Protein AF-A0A843GRC0-F1 (afdb_monomer)

Solvent-accessible surface area (backbone atoms only — not comparable to full-atom values): 11655 Å² total; per-residue (Å²): 135,87,81,85,80,83,83,79,76,63,62,68,63,55,51,53,54,52,50,53,50,52,53,51,50,51,53,51,52,51,52,51,51,52,51,53,51,52,52,50,55,50,49,56,52,48,52,53,53,49,52,55,49,52,52,53,53,54,51,53,56,50,52,55,52,57,52,47,59,56,46,56,65,45,48,75,68,58,75,62,75,67,43,68,49,88,77,54,73,68,56,52,52,52,50,20,18,48,44,38,71,78,39,57,89,52,54,64,69,41,38,30,44,55,52,18,24,54,51,27,38,35,76,64,43,84,46,36,85,38,70,65,39,46,56,69,32,87,91,73,40,73,48,60,83,69,56,42,49,84,72,46,78,54,52,68,71,42,47,54,28,46,51,49,35,25,55,71,35,61,80,53,63,66,53,34,57,44,74,39,73,81,51,76,82,85,58,93,66,58,42,84,71,52,71,45,92,63,35,22,35,17,26,54,129

Nearest PDB structures (foldseek):
  4fet-assembly2_A  TM=8.312E-01  e=3.834E-05  Bacillus anthracis
  4f55-assembly1_A  TM=8.708E-01  e=8.483E-05  Bacillus cereus ATCC 14579

Secondary structure (DSSP, 8-state):
-PPP------HHHHHHHHHHHHHHHHHHHHHHHHHHHHHHHHHHHHHHHHHHHHHHHHHHHHHHHHHHHHHHHHHHHHTT---SS---HHHHHHHHHHHHHHHTTS-HHHHHHHHHHHHHHHHH-BTBSSHHHHHTSTTT-HHHHTTGGGG----HHHHHHHHHHHHH--SS-TTEEEEEESS---STT-EEEEEETTEEEEE--

Foldseek 3Di:
DDDDDDDPDPVVVVVVVVVVVVVVVVVVVVVVVVVVVVVVVVVVVVVVVVVVVVVVVVVVVVVVVVVVVVVVVVCVVPVPLPFPDDDDPVLLLLQLLQLCVAAVPFDLVVSLQVLLLLVLCCVVCPQHNDSCSSQVPPPQGPCVVVVVSVVGDGDVSNSVSNVCCRSPNRPDPSQWNDKDFADADDDPQWDWDDDGDRMTITHHD

Mean predicted aligned error: 16.17 Å

pLDDT: mean 82.21, std 14.84, range [38.66, 98.06]

Structure (mmCIF, N/CA/C/O backbone):
data_AF-A0A843GRC0-F1
#
_entry.id   AF-A0A843GRC0-F1
#
loop_
_atom_site.group_PDB
_atom_site.id
_atom_site.type_symbol
_atom_site.label_atom_id
_atom_site.label_alt_id
_atom_site.label_comp_id
_atom_site.label_asym_id
_atom_site.label_entity_id
_atom_site.label_seq_id
_atom_site.pdbx_PDB_ins_code
_atom_site.Cartn_x
_atom_site.Cartn_y
_atom_site.Cartn_z
_atom_site.occupancy
_atom_site.B_iso_or_equiv
_atom_site.auth_seq_id
_atom_site.auth_comp_id
_atom_site.auth_asym_id
_atom_site.auth_atom_id
_atom_site.pdbx_PDB_model_num
ATOM 1 N N . MET A 1 1 ? 75.770 52.872 -101.150 1.00 38.66 1 MET A N 1
ATOM 2 C CA . MET A 1 1 ? 74.327 52.854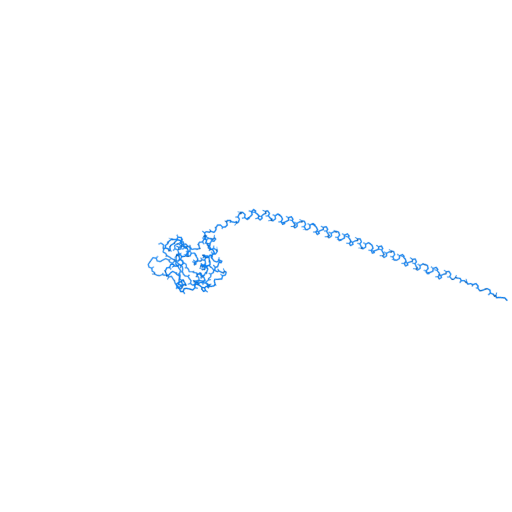 -100.814 1.00 38.66 1 MET A CA 1
ATOM 3 C C . MET A 1 1 ? 73.985 51.510 -100.188 1.00 38.66 1 MET A C 1
ATOM 5 O O . M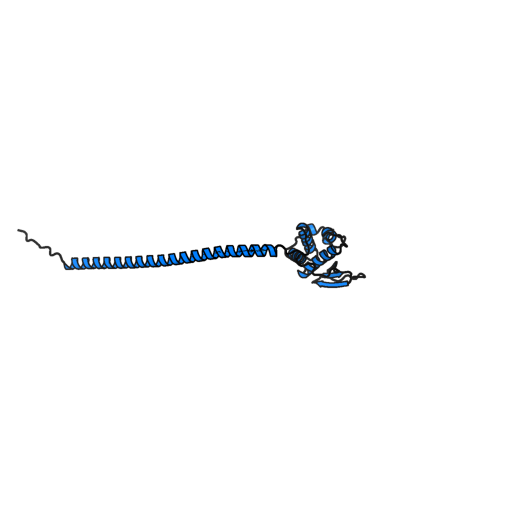ET A 1 1 ? 74.528 50.502 -100.620 1.00 38.66 1 MET A O 1
ATOM 9 N N . LYS A 1 2 ? 73.217 51.539 -99.092 1.00 44.25 2 LYS A N 1
ATOM 10 C CA . LYS A 1 2 ? 72.945 50.420 -98.172 1.00 44.25 2 LYS A CA 1
ATOM 11 C C . LYS A 1 2 ? 72.303 49.228 -98.901 1.00 44.25 2 LYS A C 1
ATOM 13 O O . LYS A 1 2 ? 71.406 49.431 -99.705 1.00 44.25 2 LYS A O 1
ATOM 18 N N . LYS A 1 3 ? 72.775 48.009 -98.611 1.00 44.34 3 LYS A N 1
ATOM 19 C CA . LYS A 1 3 ? 72.135 46.754 -99.032 1.00 44.34 3 LYS A CA 1
ATOM 20 C C . LYS A 1 3 ? 70.970 46.453 -98.088 1.00 44.34 3 LYS A C 1
ATOM 22 O O . LYS A 1 3 ? 71.185 46.358 -96.879 1.00 44.34 3 LYS A O 1
ATOM 27 N N . ASP A 1 4 ? 69.780 46.286 -98.649 1.00 52.75 4 ASP A N 1
ATOM 28 C CA . ASP A 1 4 ? 68.587 45.826 -97.946 1.00 52.75 4 ASP A CA 1
ATOM 29 C C . ASP A 1 4 ? 68.789 44.397 -97.432 1.00 52.75 4 ASP A C 1
ATOM 31 O O . ASP A 1 4 ? 69.097 43.477 -98.193 1.00 52.75 4 ASP A O 1
ATOM 35 N N . LYS A 1 5 ? 68.631 44.199 -96.120 1.00 51.88 5 LYS A N 1
ATOM 36 C CA . LYS A 1 5 ? 68.651 42.872 -95.497 1.00 51.88 5 LYS A CA 1
ATOM 37 C C . LYS A 1 5 ? 67.202 42.427 -95.308 1.00 51.88 5 LYS A C 1
ATOM 39 O O . LYS A 1 5 ? 66.521 42.884 -94.395 1.00 51.88 5 LYS A O 1
ATOM 44 N N . CYS A 1 6 ? 66.736 41.564 -96.210 1.00 53.78 6 CYS A N 1
ATOM 45 C CA . CYS A 1 6 ? 65.435 40.903 -96.131 1.00 53.78 6 CYS A CA 1
ATOM 46 C C . CYS A 1 6 ? 65.296 40.138 -94.804 1.00 53.78 6 CYS A C 1
ATOM 48 O O . CYS A 1 6 ? 66.101 39.256 -94.501 1.00 53.78 6 CYS A O 1
ATOM 50 N N . ILE A 1 7 ? 64.257 40.458 -94.032 1.00 54.66 7 ILE A N 1
ATOM 51 C CA . ILE A 1 7 ? 63.841 39.696 -92.853 1.00 54.66 7 ILE A CA 1
ATOM 52 C C . ILE A 1 7 ? 63.061 38.477 -93.359 1.00 54.66 7 ILE A C 1
ATOM 54 O O . ILE A 1 7 ? 61.891 38.585 -93.722 1.00 54.66 7 ILE A O 1
ATOM 58 N N . SER A 1 8 ? 63.699 37.307 -93.408 1.00 54.50 8 SER A N 1
ATOM 59 C CA . SER A 1 8 ? 62.990 36.047 -93.639 1.00 54.50 8 SER A CA 1
ATOM 60 C C . SER A 1 8 ? 62.256 35.654 -92.357 1.00 54.50 8 SER A C 1
ATOM 62 O O . SER A 1 8 ? 62.852 35.103 -91.430 1.00 54.50 8 SER A O 1
ATOM 64 N N . VAL A 1 9 ? 60.963 35.963 -92.276 1.00 57.22 9 VAL A N 1
ATOM 65 C CA . VAL A 1 9 ? 60.121 35.527 -91.156 1.00 57.22 9 VAL A CA 1
ATOM 66 C C . VAL A 1 9 ? 60.029 33.997 -91.184 1.00 57.22 9 VAL A C 1
ATOM 68 O O . VAL A 1 9 ? 59.564 33.409 -92.163 1.00 57.22 9 VAL A O 1
ATOM 71 N N . ASN A 1 10 ? 60.507 33.341 -90.122 1.00 57.25 10 ASN A N 1
ATOM 72 C CA . ASN A 1 10 ? 60.550 31.885 -90.014 1.00 57.25 10 ASN A CA 1
ATOM 73 C C . ASN A 1 10 ? 59.130 31.315 -89.821 1.00 57.25 10 ASN A C 1
ATOM 75 O O . ASN A 1 10 ? 58.647 31.162 -88.698 1.00 57.25 10 ASN A O 1
ATOM 79 N N . LYS A 1 11 ? 58.458 31.002 -90.937 1.00 56.59 11 LYS A N 1
ATOM 80 C CA . LYS A 1 11 ? 57.091 30.449 -90.979 1.00 56.59 11 LYS A CA 1
ATOM 81 C C . LYS A 1 11 ? 56.914 29.167 -90.149 1.00 56.59 11 LYS A C 1
ATOM 83 O O . LYS A 1 11 ? 55.812 28.932 -89.666 1.00 56.59 11 LYS A O 1
ATOM 88 N N . SER A 1 12 ? 57.969 28.371 -89.940 1.00 59.19 12 SER A N 1
ATOM 89 C CA . SER A 1 12 ? 57.889 27.122 -89.159 1.00 59.19 12 SER A CA 1
ATOM 90 C C . SER A 1 12 ? 57.671 27.366 -87.660 1.00 59.19 12 SER A C 1
ATOM 92 O O . SER A 1 12 ? 56.887 26.659 -87.030 1.00 59.19 12 SER A O 1
ATOM 94 N N . MET A 1 13 ? 58.283 28.420 -87.109 1.00 56.78 13 MET A N 1
ATOM 95 C CA . MET A 1 13 ? 58.142 28.802 -85.701 1.00 56.78 13 MET A CA 1
ATOM 96 C C . MET A 1 13 ? 56.763 29.417 -85.421 1.00 56.78 13 MET A C 1
ATOM 98 O O . MET A 1 13 ? 56.160 29.138 -84.388 1.00 56.78 13 MET A O 1
ATOM 102 N N . TYR A 1 14 ? 56.227 30.200 -86.367 1.00 57.34 14 TYR A N 1
ATOM 103 C CA . TYR A 1 14 ? 54.858 30.718 -86.284 1.00 57.34 14 TYR A CA 1
ATOM 104 C C . TYR A 1 14 ? 53.835 29.571 -86.324 1.00 57.34 14 TYR A C 1
ATOM 106 O O . TYR A 1 14 ? 52.979 29.490 -85.453 1.00 57.34 14 TYR A O 1
ATOM 114 N N . TYR A 1 15 ? 53.991 28.623 -87.257 1.00 58.06 15 TYR A N 1
ATOM 115 C CA . TYR A 1 15 ? 53.085 27.480 -87.421 1.00 58.06 15 TYR A CA 1
ATOM 116 C C . TYR A 1 15 ? 53.035 26.554 -86.190 1.00 58.06 15 TYR A C 1
ATOM 118 O O . TYR A 1 15 ? 51.953 26.157 -85.763 1.00 58.06 15 TYR A O 1
ATOM 126 N N . GLN A 1 16 ? 54.184 26.252 -85.573 1.00 57.16 16 GLN A N 1
ATOM 127 C CA . GLN A 1 16 ? 54.250 25.419 -84.362 1.00 57.16 16 GLN A CA 1
ATOM 128 C C . GLN A 1 16 ? 53.588 26.090 -83.147 1.00 57.16 16 GLN A C 1
ATOM 130 O O . GLN A 1 16 ? 52.841 25.436 -82.420 1.00 57.16 16 GLN A O 1
ATOM 135 N N . ASN A 1 17 ? 53.785 27.400 -82.965 1.00 61.03 17 ASN A N 1
ATOM 136 C CA . ASN A 1 17 ? 53.136 28.156 -81.890 1.00 61.03 17 ASN A CA 1
ATOM 137 C C . ASN A 1 17 ? 51.620 28.287 -82.106 1.00 61.03 17 ASN A C 1
ATOM 139 O O . ASN A 1 17 ? 50.853 28.203 -81.146 1.00 61.03 17 ASN A O 1
ATOM 143 N N . THR A 1 18 ? 51.171 28.441 -83.358 1.00 63.62 18 THR A N 1
ATOM 144 C CA . THR A 1 18 ? 49.742 28.439 -83.693 1.00 63.62 18 THR A CA 1
ATOM 145 C C . THR A 1 18 ? 49.109 27.081 -83.378 1.00 63.62 18 THR A C 1
ATOM 147 O O . THR A 1 18 ? 48.091 27.044 -82.694 1.00 63.62 18 THR A O 1
ATOM 150 N N . ILE A 1 19 ? 49.729 25.960 -83.769 1.00 70.12 19 ILE A N 1
ATOM 151 C CA . ILE A 1 19 ? 49.222 24.611 -83.446 1.00 70.12 19 ILE A CA 1
ATOM 152 C C . ILE A 1 19 ? 49.177 24.376 -81.933 1.00 70.12 19 ILE A C 1
ATOM 154 O O . ILE A 1 19 ? 48.160 23.905 -81.429 1.00 70.12 19 ILE A O 1
ATOM 158 N N . ALA A 1 20 ? 50.233 24.734 -81.196 1.00 66.25 20 ALA A N 1
ATOM 159 C CA . ALA A 1 20 ? 50.264 24.583 -79.741 1.00 66.25 20 ALA A CA 1
ATOM 160 C C . ALA A 1 20 ? 49.140 25.381 -79.051 1.00 66.25 20 ALA A C 1
ATOM 162 O O . ALA A 1 20 ? 48.509 24.883 -78.119 1.00 66.25 20 ALA A O 1
ATOM 163 N N . SER A 1 21 ? 48.834 26.584 -79.550 1.00 68.38 21 SER A N 1
ATOM 164 C CA . SER A 1 21 ? 47.713 27.396 -79.066 1.00 68.38 21 SER A CA 1
ATOM 165 C C . SER A 1 21 ? 46.354 26.749 -79.364 1.00 68.38 21 SER A C 1
ATOM 167 O O . SER A 1 21 ? 45.518 26.667 -78.465 1.00 68.38 21 SER A O 1
ATOM 169 N N . PHE A 1 22 ? 46.146 26.209 -80.570 1.00 74.56 22 PHE A N 1
ATOM 170 C CA . PHE A 1 22 ? 44.912 25.491 -80.915 1.00 74.56 22 PHE A CA 1
ATOM 171 C C . PHE A 1 22 ? 44.721 24.214 -80.086 1.00 74.56 22 PHE A C 1
ATOM 173 O O . PHE A 1 22 ? 43.619 23.963 -79.604 1.00 74.56 22 PHE A O 1
ATOM 180 N N . VAL A 1 23 ? 45.784 23.436 -79.858 1.00 76.12 23 VAL A N 1
ATOM 181 C CA . VAL A 1 23 ? 45.737 22.231 -79.011 1.00 76.12 23 VAL A CA 1
ATOM 182 C C . VAL A 1 23 ? 45.401 22.596 -77.562 1.00 76.12 23 VAL A C 1
AT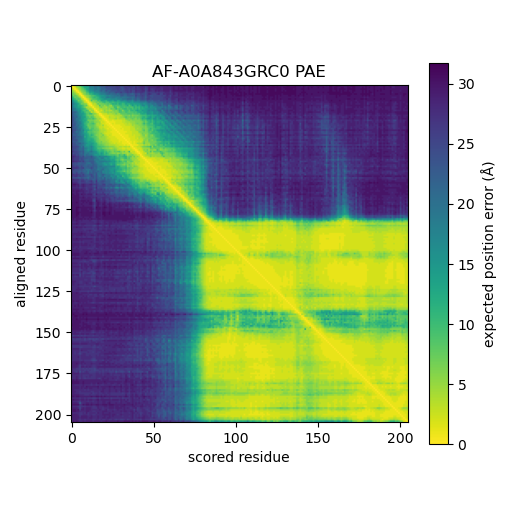OM 184 O O . VAL A 1 23 ? 44.550 21.949 -76.955 1.00 76.12 23 VAL A O 1
ATOM 187 N N . GLY A 1 24 ? 45.993 23.666 -77.024 1.00 72.31 24 GLY A N 1
ATOM 188 C CA . GLY A 1 24 ? 45.668 24.159 -75.682 1.00 72.31 24 GLY A CA 1
ATOM 189 C C . GLY A 1 24 ? 44.208 24.604 -75.542 1.00 72.31 24 GLY A C 1
ATOM 190 O O . GLY A 1 24 ? 43.555 24.278 -74.551 1.00 72.31 24 GLY A O 1
ATOM 191 N N . ILE A 1 25 ? 43.669 25.287 -76.556 1.00 75.75 25 ILE A N 1
ATOM 192 C CA . ILE A 1 25 ? 42.261 25.704 -76.595 1.00 75.75 25 ILE A CA 1
ATOM 193 C C . ILE A 1 25 ? 41.332 24.481 -76.636 1.00 75.75 25 ILE A C 1
ATOM 195 O O . ILE A 1 25 ? 40.372 24.422 -75.870 1.00 75.75 25 ILE A O 1
ATOM 199 N N . ILE A 1 26 ? 41.637 23.478 -77.466 1.00 80.81 26 ILE A N 1
ATOM 200 C CA . ILE A 1 26 ? 40.847 22.241 -77.572 1.00 80.81 26 ILE A CA 1
ATOM 201 C C . ILE A 1 26 ? 40.835 21.474 -76.244 1.00 80.81 26 ILE A C 1
ATOM 203 O O . ILE A 1 26 ? 39.768 21.062 -75.794 1.00 80.81 26 ILE A O 1
ATOM 207 N N . ILE A 1 27 ? 41.986 21.327 -75.579 1.00 77.19 27 ILE A N 1
ATOM 208 C CA . ILE A 1 27 ? 42.068 20.671 -74.263 1.00 77.19 27 ILE A CA 1
ATOM 209 C C . ILE A 1 27 ? 41.232 21.435 -73.228 1.00 77.19 27 ILE A C 1
ATOM 211 O O . ILE A 1 27 ? 40.494 20.817 -72.465 1.00 77.19 27 ILE A O 1
ATOM 215 N N . CYS A 1 28 ? 41.283 22.770 -73.232 1.00 72.44 28 CYS A N 1
ATOM 216 C CA . CYS A 1 28 ? 40.486 23.598 -72.327 1.00 72.44 28 CYS A CA 1
ATOM 217 C C . CYS A 1 28 ? 38.975 23.415 -72.555 1.00 72.44 28 CYS A C 1
ATOM 219 O O . CYS A 1 28 ? 38.231 23.205 -71.598 1.00 72.44 28 CYS A O 1
ATOM 221 N N . PHE A 1 29 ? 38.520 23.405 -73.812 1.00 79.75 29 PHE A N 1
ATOM 222 C CA . PHE A 1 29 ? 37.116 23.138 -74.138 1.00 79.75 29 PHE A CA 1
ATOM 223 C C . PHE A 1 29 ? 36.673 21.736 -73.713 1.00 79.75 29 PHE A C 1
ATOM 225 O O . PHE A 1 29 ? 35.590 21.591 -73.151 1.00 79.75 29 PHE A O 1
ATOM 232 N N . ILE A 1 30 ? 37.515 20.718 -73.911 1.00 80.69 30 ILE A N 1
ATOM 233 C CA . ILE A 1 30 ? 37.239 19.352 -73.449 1.00 80.69 30 ILE A CA 1
ATOM 234 C C . ILE A 1 30 ? 37.116 19.322 -71.917 1.00 80.69 30 ILE A C 1
ATOM 236 O O . ILE A 1 30 ? 36.136 18.787 -71.402 1.00 80.69 30 ILE A O 1
ATOM 240 N N . CYS A 1 31 ? 38.032 19.958 -71.180 1.00 72.81 31 CYS A N 1
ATOM 241 C CA . CYS A 1 31 ? 37.964 20.051 -69.717 1.00 72.81 31 CYS A CA 1
ATOM 242 C C . CYS A 1 31 ? 36.699 20.774 -69.224 1.00 72.81 31 CYS A C 1
ATOM 244 O O . CYS A 1 31 ? 36.089 20.331 -68.254 1.00 72.81 31 CYS A O 1
ATOM 246 N N . ILE A 1 32 ? 36.275 21.853 -69.893 1.00 76.06 32 ILE A N 1
ATOM 247 C CA . ILE A 1 32 ? 35.037 22.575 -69.557 1.00 76.06 32 ILE A CA 1
ATOM 248 C C . ILE A 1 32 ? 33.809 21.693 -69.807 1.00 76.06 32 ILE A C 1
ATOM 250 O O . ILE A 1 32 ? 32.897 21.686 -68.985 1.00 76.06 32 ILE A O 1
ATOM 254 N N . ILE A 1 33 ? 33.786 20.918 -70.895 1.00 78.00 33 ILE A N 1
ATOM 255 C CA . ILE A 1 33 ? 32.690 19.986 -71.194 1.00 78.00 33 ILE A CA 1
ATOM 256 C C . ILE A 1 33 ? 32.621 18.870 -70.144 1.00 78.00 33 ILE A C 1
ATOM 258 O O . ILE A 1 33 ? 31.535 18.597 -69.638 1.00 78.00 33 ILE A O 1
ATOM 262 N N . TYR A 1 34 ? 33.756 18.277 -69.756 1.00 75.75 34 TYR A N 1
ATOM 263 C CA . TYR A 1 34 ? 33.798 17.300 -68.660 1.00 75.75 34 TYR A CA 1
ATOM 264 C C . TYR A 1 34 ? 33.327 17.910 -67.337 1.00 75.75 34 TYR A C 1
ATOM 266 O O . TYR A 1 34 ? 32.532 17.298 -66.630 1.00 75.75 34 TYR A O 1
ATOM 274 N N . PHE A 1 35 ? 33.751 19.137 -67.021 1.00 72.81 35 PHE A N 1
ATOM 275 C CA . PHE A 1 35 ? 33.329 19.829 -65.803 1.00 72.81 35 PHE A CA 1
ATOM 276 C C . PHE A 1 35 ? 31.828 20.151 -65.803 1.00 72.81 35 PHE A C 1
ATOM 278 O O . PHE A 1 35 ? 31.152 19.961 -64.795 1.00 72.81 35 PHE A O 1
ATOM 285 N N . MET A 1 36 ? 31.278 20.584 -66.940 1.00 74.81 36 MET A N 1
ATOM 286 C CA . MET A 1 36 ? 29.839 20.808 -67.109 1.00 74.81 36 MET A CA 1
ATOM 287 C C . MET A 1 36 ? 29.038 19.501 -66.999 1.00 74.81 36 MET A C 1
ATOM 289 O O . MET A 1 36 ? 27.964 19.503 -66.399 1.00 74.81 36 MET A O 1
ATOM 293 N N . PHE A 1 37 ? 29.556 18.389 -67.535 1.00 71.69 37 PHE A N 1
ATOM 294 C CA . PHE A 1 37 ? 28.944 17.063 -67.405 1.00 71.69 37 PHE A CA 1
ATOM 295 C C . PHE A 1 37 ? 28.925 16.593 -65.944 1.00 71.69 37 PHE A C 1
ATOM 297 O O . PHE A 1 37 ? 27.889 16.152 -65.452 1.00 71.69 37 PHE A O 1
ATOM 304 N N . GLU A 1 38 ? 30.029 16.786 -65.221 1.00 70.44 38 GLU A N 1
ATOM 305 C CA . GLU A 1 38 ? 30.144 16.466 -63.795 1.00 70.44 38 GLU A CA 1
ATOM 306 C C . GLU A 1 38 ? 29.199 17.324 -62.932 1.00 70.44 38 GLU A C 1
ATOM 308 O O . GLU A 1 38 ? 28.565 16.815 -62.008 1.00 70.44 38 GLU A O 1
ATOM 313 N N . ILE A 1 39 ? 29.046 18.620 -63.250 1.00 69.56 39 ILE A N 1
ATOM 314 C CA . ILE A 1 39 ? 28.061 19.497 -62.590 1.00 69.56 39 ILE A CA 1
ATOM 315 C C . ILE A 1 39 ? 26.636 18.989 -62.834 1.00 69.56 39 ILE A C 1
ATOM 317 O O . ILE A 1 39 ? 25.837 18.951 -61.899 1.00 69.56 39 ILE A O 1
ATOM 321 N N . LYS A 1 40 ? 26.306 18.573 -64.063 1.00 76.12 40 LYS A N 1
ATOM 322 C CA . LYS A 1 40 ? 24.970 18.054 -64.374 1.00 76.12 40 LYS A CA 1
ATOM 323 C C . LYS A 1 40 ? 24.672 16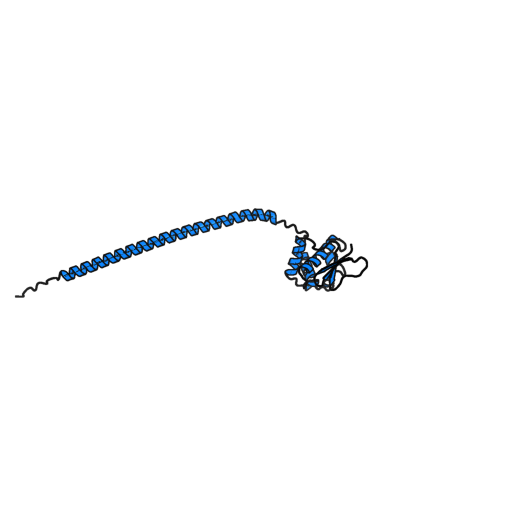.743 -63.640 1.00 76.12 40 LYS A C 1
ATOM 325 O O . LYS A 1 40 ? 23.608 16.635 -63.039 1.00 76.12 40 LYS A O 1
ATOM 330 N N . ALA A 1 41 ? 25.624 15.810 -63.604 1.00 68.06 41 ALA A N 1
ATOM 331 C CA . ALA A 1 41 ? 25.484 14.559 -62.857 1.00 68.06 41 ALA A CA 1
ATOM 332 C C . ALA A 1 41 ? 25.299 14.797 -61.343 1.00 68.06 41 ALA A C 1
ATOM 334 O O . ALA A 1 41 ? 24.486 14.132 -60.696 1.00 68.06 41 ALA A O 1
ATOM 335 N N . ARG A 1 42 ? 25.999 15.788 -60.767 1.00 70.44 42 ARG A N 1
ATOM 336 C CA . ARG A 1 42 ? 25.799 16.204 -59.366 1.00 70.44 42 ARG A CA 1
ATOM 337 C C . ARG A 1 42 ? 24.408 16.783 -59.123 1.00 70.44 42 ARG A C 1
ATOM 339 O O . ARG A 1 42 ? 23.804 16.437 -58.115 1.00 70.44 42 ARG A O 1
ATOM 346 N N . ASN A 1 43 ? 23.900 17.616 -60.030 1.00 73.12 43 ASN A N 1
ATOM 347 C CA . ASN A 1 43 ? 22.564 18.199 -59.900 1.00 73.12 43 ASN A CA 1
ATOM 348 C C . ASN A 1 43 ? 21.467 17.129 -59.965 1.00 73.12 43 ASN A C 1
ATOM 350 O O . ASN A 1 43 ? 20.621 17.102 -59.085 1.00 73.12 43 ASN A O 1
ATOM 354 N N . GLU A 1 44 ? 21.547 16.180 -60.903 1.00 75.94 44 GLU A N 1
ATOM 355 C CA . GLU A 1 44 ? 20.588 15.063 -60.984 1.00 75.94 44 GLU A CA 1
ATOM 356 C C . GLU A 1 44 ? 20.609 14.193 -59.713 1.00 75.94 44 GLU A C 1
ATOM 358 O O . GLU A 1 44 ? 19.569 13.754 -59.224 1.00 75.94 44 GLU A O 1
ATOM 363 N N . THR A 1 45 ? 21.793 13.990 -59.123 1.00 75.75 45 THR A N 1
ATOM 364 C CA . THR A 1 45 ? 21.927 13.264 -57.850 1.00 75.75 45 THR A CA 1
ATOM 365 C C . THR A 1 45 ? 21.307 14.043 -56.684 1.00 75.75 45 THR A C 1
ATOM 367 O O . THR A 1 45 ? 20.693 13.445 -55.803 1.00 75.75 45 THR A O 1
ATOM 370 N N . ILE A 1 46 ? 21.458 15.370 -56.663 1.00 78.62 46 ILE A N 1
ATOM 371 C CA . ILE A 1 46 ? 20.853 16.243 -55.649 1.00 78.62 46 ILE A CA 1
ATOM 372 C C . ILE A 1 46 ? 19.330 16.244 -55.788 1.00 78.62 46 ILE A C 1
ATOM 374 O O . ILE A 1 46 ? 18.654 16.088 -54.775 1.00 78.62 46 ILE A O 1
ATOM 378 N N . ASP A 1 47 ? 18.803 16.340 -57.009 1.00 80.94 47 ASP A N 1
ATOM 379 C CA . ASP A 1 47 ? 17.363 16.316 -57.278 1.00 80.94 47 ASP A CA 1
ATOM 380 C C . ASP A 1 47 ? 16.739 14.993 -56.805 1.00 80.94 47 ASP A C 1
ATOM 382 O O . ASP A 1 47 ? 15.740 15.000 -56.087 1.00 80.94 47 ASP A O 1
ATOM 386 N N . TYR A 1 48 ? 17.396 13.858 -57.079 1.00 80.56 48 TYR A N 1
ATOM 387 C CA . TYR A 1 48 ? 16.972 12.545 -56.579 1.00 80.56 48 TYR A CA 1
ATOM 388 C C . TYR A 1 48 ? 16.985 12.451 -55.044 1.00 80.56 48 TYR A C 1
ATOM 390 O O . TYR A 1 48 ? 16.061 11.913 -54.430 1.00 80.56 48 TYR A O 1
ATOM 398 N N . LEU A 1 49 ? 18.029 12.973 -54.392 1.00 81.25 49 LEU A N 1
ATOM 399 C CA . LEU A 1 49 ? 18.097 12.998 -52.928 1.00 81.25 49 LEU A CA 1
ATOM 400 C C . LEU A 1 49 ? 17.026 13.915 -52.324 1.00 81.25 49 LEU A C 1
ATOM 402 O O . LEU A 1 49 ? 16.500 13.608 -51.253 1.00 81.25 49 LEU A O 1
ATOM 406 N N . PHE A 1 50 ? 16.697 15.010 -53.006 1.00 85.00 50 PHE A N 1
ATOM 407 C CA . PHE A 1 50 ? 15.671 15.955 -52.588 1.00 85.00 50 PHE A CA 1
ATOM 408 C C . PHE A 1 50 ? 14.271 15.342 -52.703 1.00 85.00 50 PHE A C 1
ATOM 410 O O . PHE A 1 50 ? 13.513 15.396 -5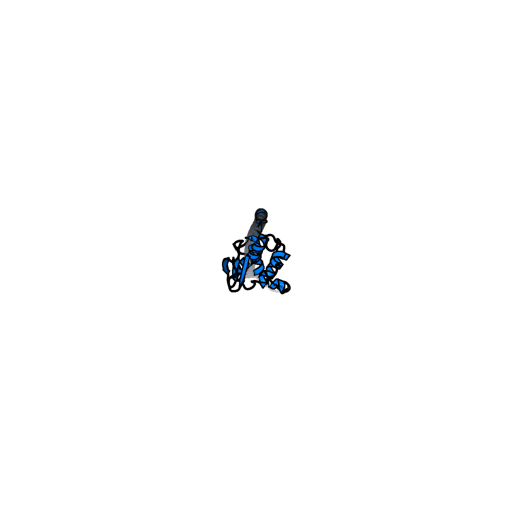1.736 1.00 85.00 50 PHE A O 1
ATOM 417 N N . GLU A 1 51 ? 13.954 14.669 -53.815 1.00 84.81 51 GLU A N 1
ATOM 418 C CA . GLU A 1 51 ? 12.694 13.926 -53.965 1.00 84.81 51 GLU A CA 1
ATOM 419 C C . GLU A 1 51 ? 12.545 12.843 -52.893 1.00 84.81 51 GLU A C 1
ATOM 421 O O . GLU A 1 51 ? 11.525 12.789 -52.204 1.00 84.81 51 GLU A O 1
ATOM 426 N N . LYS A 1 52 ? 13.593 12.043 -52.666 1.00 86.94 52 LYS A N 1
ATOM 427 C CA . LYS A 1 52 ? 13.574 10.987 -51.645 1.00 86.94 52 LYS A CA 1
ATOM 428 C C . LYS A 1 52 ? 13.391 11.540 -50.228 1.00 86.94 52 LYS A C 1
ATOM 430 O O . LYS A 1 52 ? 12.726 10.924 -49.398 1.00 86.94 52 LYS A O 1
ATOM 435 N N . TYR A 1 53 ? 13.978 12.699 -49.932 1.00 84.38 53 TYR A N 1
ATOM 436 C CA . TYR A 1 53 ? 13.778 13.382 -48.655 1.00 84.38 53 TYR A CA 1
ATOM 437 C C . TYR A 1 53 ? 12.323 13.838 -48.478 1.00 84.38 53 TYR A C 1
ATOM 439 O O . TYR A 1 53 ? 11.738 13.605 -47.418 1.00 84.38 53 TYR A O 1
ATOM 447 N N . TYR A 1 54 ? 11.728 14.439 -49.513 1.00 79.06 54 TYR A N 1
ATOM 448 C CA . TYR A 1 54 ? 10.334 14.889 -49.482 1.00 79.06 54 TYR A CA 1
ATOM 449 C C . TYR A 1 54 ? 9.343 13.728 -49.358 1.00 79.06 54 TYR A C 1
ATOM 451 O O . TYR A 1 54 ? 8.364 13.838 -48.621 1.00 79.06 54 TYR A O 1
ATOM 459 N N . GLU A 1 55 ? 9.615 12.596 -50.005 1.00 86.38 55 GLU A N 1
ATOM 460 C CA . GLU A 1 55 ? 8.803 11.384 -49.874 1.00 86.38 55 GLU A CA 1
ATOM 461 C C . GLU A 1 55 ? 8.817 10.848 -48.431 1.00 86.38 55 GLU A C 1
ATOM 463 O O . GLU A 1 55 ? 7.761 10.633 -47.833 1.00 86.38 55 GLU A O 1
ATOM 468 N N . CYS A 1 56 ? 10.002 10.734 -47.817 1.00 72.94 56 CYS A N 1
ATOM 469 C CA . CYS A 1 56 ? 10.142 10.337 -46.412 1.00 72.94 56 CYS A CA 1
ATOM 470 C C . CYS A 1 56 ? 9.467 11.322 -45.445 1.00 72.94 56 CYS A C 1
ATOM 472 O O . CYS A 1 56 ? 8.862 10.902 -44.458 1.00 72.94 56 CYS A O 1
ATOM 474 N N . TYR A 1 57 ? 9.566 12.628 -45.706 1.00 81.38 57 TYR A N 1
ATOM 475 C CA . TYR A 1 57 ? 8.928 13.657 -44.883 1.00 81.38 57 TYR A CA 1
ATOM 476 C C . TYR A 1 57 ? 7.399 13.514 -44.893 1.00 81.38 57 TYR A C 1
ATOM 478 O O . TYR A 1 57 ? 6.775 13.478 -43.831 1.00 81.38 57 TYR A O 1
ATOM 486 N N . ASN A 1 58 ? 6.808 13.344 -46.077 1.00 78.06 58 ASN A N 1
ATOM 487 C CA . ASN A 1 58 ? 5.361 13.189 -46.235 1.00 78.06 58 ASN A CA 1
ATOM 488 C C . ASN A 1 58 ? 4.845 11.869 -45.636 1.00 78.06 58 ASN A C 1
ATOM 490 O O . ASN A 1 58 ? 3.775 11.843 -45.020 1.00 78.06 58 ASN A O 1
ATOM 494 N N . LEU A 1 59 ? 5.614 10.780 -45.760 1.00 74.62 59 LEU A N 1
ATOM 495 C CA . LEU A 1 59 ? 5.276 9.494 -45.147 1.00 74.62 59 LEU A CA 1
ATOM 496 C C . LEU A 1 59 ? 5.266 9.594 -43.615 1.00 74.62 59 LEU A C 1
ATOM 498 O O . LEU A 1 59 ? 4.307 9.166 -42.976 1.00 74.62 59 LEU A O 1
ATOM 502 N N . ASN A 1 60 ? 6.286 10.229 -43.030 1.00 70.50 60 ASN A N 1
ATOM 503 C CA . ASN A 1 60 ? 6.351 10.470 -41.587 1.00 70.50 60 ASN A CA 1
ATOM 504 C C . ASN A 1 60 ? 5.193 11.347 -41.094 1.00 70.50 60 ASN A C 1
ATOM 506 O O . ASN A 1 60 ? 4.655 11.097 -40.019 1.00 70.50 60 ASN A O 1
ATOM 510 N N . GLN A 1 61 ? 4.776 12.345 -41.875 1.00 73.50 61 GLN A N 1
ATOM 511 C CA . GLN A 1 61 ? 3.648 13.199 -41.509 1.00 73.50 61 GLN A CA 1
ATOM 512 C C . GLN A 1 61 ? 2.308 12.446 -41.523 1.00 73.50 61 GLN A C 1
ATOM 514 O O . GLN A 1 61 ? 1.466 12.683 -40.661 1.00 73.50 61 GLN A O 1
ATOM 519 N N . THR A 1 62 ? 2.141 11.495 -42.444 1.00 70.19 62 THR A N 1
ATOM 520 C CA . THR A 1 62 ? 0.941 10.645 -42.531 1.00 70.19 62 THR A CA 1
ATOM 521 C C . THR A 1 62 ? 0.903 9.607 -41.403 1.00 70.19 62 THR A C 1
ATOM 523 O O . THR A 1 62 ? -0.138 9.413 -40.785 1.00 70.19 62 THR A O 1
ATOM 526 N N . LEU A 1 63 ? 2.051 9.007 -41.063 1.00 70.12 63 LEU A N 1
ATOM 527 C CA . LEU A 1 63 ? 2.198 8.086 -39.924 1.00 70.12 63 LEU A CA 1
ATOM 528 C C . LEU A 1 63 ? 1.842 8.745 -38.583 1.00 70.12 63 LEU A C 1
ATOM 530 O O . LEU A 1 63 ? 1.249 8.106 -37.720 1.00 70.12 63 LEU A O 1
ATOM 534 N N . MET A 1 64 ? 2.185 10.023 -38.403 1.00 70.19 64 MET A N 1
ATOM 535 C CA . MET A 1 64 ? 1.836 10.774 -37.190 1.00 70.19 64 MET A CA 1
ATOM 536 C C . MET A 1 64 ? 0.326 11.039 -37.079 1.00 70.19 64 MET A C 1
ATOM 538 O O . MET A 1 64 ? -0.188 11.100 -35.967 1.00 70.19 64 MET A O 1
ATOM 542 N N . ALA A 1 65 ? -0.374 11.189 -38.209 1.00 66.62 65 ALA A N 1
ATOM 543 C CA . ALA A 1 65 ? -1.826 11.372 -38.241 1.00 66.62 65 ALA A CA 1
ATOM 544 C C . ALA A 1 65 ? -2.574 10.055 -37.963 1.00 66.62 65 ALA A C 1
ATOM 546 O O . ALA A 1 65 ? -3.467 10.033 -37.125 1.00 66.62 65 ALA A O 1
ATOM 547 N N . ASP A 1 66 ? -2.144 8.951 -38.580 1.00 65.75 66 ASP A N 1
ATOM 548 C CA . ASP A 1 66 ? -2.721 7.609 -38.376 1.00 65.75 66 ASP A CA 1
ATOM 549 C C . ASP A 1 66 ? -2.519 7.100 -36.932 1.00 65.75 66 ASP A C 1
ATOM 551 O O . ASP A 1 66 ? -3.413 6.504 -36.331 1.00 65.75 66 ASP A O 1
ATOM 555 N N . MET A 1 67 ? -1.369 7.425 -36.322 1.00 65.00 67 MET A N 1
ATOM 556 C CA . MET A 1 67 ? -1.108 7.176 -34.899 1.00 65.00 67 MET A CA 1
ATOM 557 C C . MET A 1 67 ? -2.000 8.027 -33.980 1.00 65.00 67 MET A C 1
ATOM 559 O O . MET A 1 67 ? -2.298 7.604 -32.868 1.00 65.00 67 MET A O 1
ATOM 563 N N . GLY A 1 68 ? -2.436 9.210 -34.424 1.00 59.59 68 GLY A N 1
ATOM 564 C CA . GLY A 1 68 ? -3.360 10.067 -33.676 1.00 59.59 68 GLY A CA 1
ATOM 565 C C . GLY A 1 68 ? -4.746 9.439 -33.537 1.00 59.59 68 GLY A C 1
ATOM 566 O O . GLY A 1 68 ? -5.246 9.317 -32.421 1.00 59.59 68 GLY A O 1
ATOM 567 N N . ASP A 1 69 ? -5.304 8.939 -34.640 1.00 61.38 69 ASP A N 1
ATOM 568 C CA . ASP A 1 69 ? -6.640 8.329 -34.659 1.00 61.38 69 ASP A CA 1
ATOM 569 C C . ASP A 1 69 ? -6.678 6.995 -33.884 1.00 61.38 69 ASP A C 1
ATOM 571 O O . ASP A 1 69 ? -7.630 6.717 -33.153 1.00 61.38 69 ASP A O 1
ATOM 575 N N . THR A 1 70 ? -5.604 6.192 -33.943 1.00 59.91 70 THR A N 1
ATOM 576 C CA . THR A 1 70 ? -5.487 4.971 -33.118 1.00 59.91 70 THR A CA 1
ATOM 577 C C . THR A 1 70 ? -5.254 5.261 -31.635 1.00 59.91 70 THR A C 1
ATOM 579 O O . THR A 1 70 ? -5.626 4.447 -30.790 1.00 59.91 70 THR A O 1
ATOM 582 N N . ILE A 1 71 ? -4.635 6.389 -31.276 1.00 62.34 71 ILE A N 1
ATOM 583 C CA . ILE A 1 71 ? -4.479 6.796 -29.873 1.00 62.34 71 ILE A CA 1
ATOM 584 C C . ILE A 1 71 ? -5.823 7.263 -29.299 1.00 62.34 71 ILE A C 1
ATOM 586 O O . ILE A 1 71 ? -6.142 6.906 -28.167 1.00 62.34 71 ILE A O 1
ATOM 590 N N . GLU A 1 72 ? -6.641 7.993 -30.060 1.00 61.59 72 GLU A N 1
ATOM 591 C CA . GLU A 1 72 ? -7.951 8.468 -29.590 1.00 61.59 72 GLU A CA 1
ATOM 592 C C . GLU A 1 72 ? -8.935 7.314 -29.315 1.00 61.59 72 GLU A C 1
ATOM 594 O O . GLU A 1 72 ? -9.569 7.297 -28.258 1.00 61.59 72 GLU A O 1
ATOM 599 N N . GLU A 1 73 ? -8.979 6.288 -30.174 1.00 61.00 73 GLU A N 1
ATOM 600 C CA . GLU A 1 73 ? -9.822 5.096 -29.963 1.00 61.00 73 GLU A CA 1
ATOM 601 C C . GLU A 1 73 ? -9.334 4.213 -28.788 1.00 61.00 73 GLU A C 1
ATOM 603 O O . GLU A 1 73 ? -10.131 3.565 -28.102 1.00 61.00 73 GLU A O 1
ATOM 608 N N . ASN A 1 74 ? -8.028 4.216 -28.489 1.00 59.19 74 ASN A N 1
ATOM 609 C CA . ASN A 1 74 ? -7.463 3.476 -27.353 1.00 59.19 74 ASN A CA 1
ATOM 610 C C . ASN A 1 74 ? -7.579 4.232 -26.016 1.00 59.19 74 ASN A C 1
ATOM 612 O O . ASN A 1 74 ? -7.772 3.595 -24.982 1.00 59.19 74 ASN A O 1
ATOM 616 N N . ILE A 1 75 ? -7.540 5.570 -26.006 1.00 61.00 75 ILE A N 1
ATOM 617 C CA . ILE A 1 75 ? -7.703 6.380 -24.784 1.00 61.00 75 ILE A CA 1
ATOM 618 C C . ILE A 1 75 ? -9.125 6.263 -24.215 1.00 61.00 75 ILE A C 1
ATOM 620 O O . ILE A 1 75 ? -9.290 6.224 -22.992 1.00 61.00 75 ILE A O 1
ATOM 624 N N . GLU A 1 76 ? -10.153 6.150 -25.060 1.00 54.25 76 GLU A N 1
ATOM 625 C CA . GLU A 1 76 ? -11.540 5.972 -24.599 1.00 54.25 76 GLU A CA 1
ATOM 626 C C . GLU A 1 76 ? -11.774 4.580 -23.972 1.00 54.25 76 GLU A C 1
ATOM 628 O O . GLU A 1 76 ? -12.617 4.424 -23.089 1.00 54.25 76 GLU A O 1
ATOM 633 N N . ASN A 1 77 ? -10.952 3.588 -24.338 1.00 54.22 77 ASN A N 1
ATOM 634 C CA . ASN A 1 77 ? -10.993 2.232 -23.785 1.00 54.22 77 ASN A CA 1
ATOM 635 C C . ASN A 1 77 ? -10.010 2.002 -22.607 1.00 54.22 77 ASN A C 1
ATOM 637 O O . ASN A 1 77 ? -10.269 1.144 -21.762 1.00 54.22 77 ASN A O 1
ATOM 641 N N . GLU A 1 78 ? -8.920 2.775 -22.489 1.00 57.66 78 GLU A N 1
ATOM 642 C CA . GLU A 1 78 ? -7.948 2.691 -21.377 1.00 57.66 78 GLU A CA 1
ATOM 643 C C . GLU A 1 78 ? -8.241 3.632 -20.192 1.00 57.66 78 GLU A C 1
ATOM 645 O O . GLU A 1 78 ? -7.763 3.388 -19.081 1.00 57.66 78 GLU A O 1
ATOM 650 N N . THR A 1 79 ? -9.061 4.678 -20.347 1.00 51.53 79 THR A N 1
ATOM 651 C CA . THR A 1 79 ? -9.346 5.625 -19.242 1.00 51.53 79 THR A CA 1
ATOM 652 C C . THR A 1 79 ? -10.311 5.106 -18.174 1.00 51.53 79 THR A C 1
ATOM 654 O O . THR A 1 79 ? -10.573 5.793 -17.185 1.00 51.53 79 THR A O 1
ATOM 657 N N . THR A 1 80 ? -10.759 3.854 -18.274 1.00 52.97 80 THR A N 1
ATOM 658 C CA . THR A 1 80 ? -11.411 3.161 -17.160 1.00 52.97 80 THR A CA 1
ATOM 659 C C . THR A 1 80 ? -10.657 1.904 -16.744 1.00 52.97 80 THR A C 1
ATOM 661 O O . THR A 1 80 ? -11.259 0.836 -16.617 1.00 52.97 80 THR A O 1
ATOM 664 N N . ILE A 1 81 ? -9.363 2.007 -16.413 1.00 59.56 81 ILE A N 1
ATOM 665 C CA . ILE A 1 81 ? -8.840 1.128 -15.353 1.00 59.56 81 ILE A CA 1
ATOM 666 C C . ILE A 1 81 ? -9.569 1.540 -14.075 1.00 59.56 81 ILE A C 1
ATOM 668 O O . ILE A 1 81 ? -9.147 2.419 -13.323 1.00 59.56 81 ILE A O 1
ATOM 672 N N . LYS A 1 82 ? -10.756 0.964 -13.876 1.00 70.06 82 LYS A N 1
ATOM 673 C CA . LYS A 1 82 ? -11.536 1.168 -12.668 1.00 70.06 82 LYS A CA 1
ATOM 674 C C . LYS A 1 82 ? -10.752 0.523 -11.537 1.00 70.06 82 LYS A C 1
ATOM 676 O O . LYS A 1 82 ? -10.817 -0.691 -11.360 1.00 70.06 82 LYS A O 1
ATOM 681 N N . ASN A 1 83 ? -10.021 1.340 -10.784 1.00 83.19 83 ASN A N 1
ATOM 682 C CA . ASN A 1 83 ? -9.399 0.896 -9.548 1.00 83.19 83 ASN A CA 1
ATOM 683 C C . ASN A 1 83 ? -10.462 0.199 -8.686 1.00 83.19 83 ASN A C 1
ATOM 685 O O . ASN A 1 83 ? -11.562 0.729 -8.491 1.00 83.19 83 ASN A O 1
ATOM 689 N N . VAL A 1 84 ? -10.131 -0.986 -8.172 1.00 92.06 84 VAL A N 1
ATOM 690 C CA . VAL A 1 84 ? -10.956 -1.712 -7.197 1.00 92.06 84 VAL A CA 1
ATOM 691 C C . VAL A 1 84 ? -11.200 -0.829 -5.973 1.00 92.06 84 VAL A C 1
ATOM 693 O O . VAL A 1 84 ? -12.315 -0.783 -5.454 1.00 92.06 84 VAL A O 1
ATOM 696 N N . TYR A 1 85 ? -10.181 -0.061 -5.575 1.00 91.81 85 TYR A N 1
ATOM 697 C CA . TYR A 1 85 ? -10.265 0.924 -4.504 1.00 91.81 85 TYR A CA 1
ATOM 698 C C . TYR A 1 85 ? -9.966 2.333 -5.013 1.00 91.81 85 TYR A C 1
ATOM 700 O O . TYR A 1 85 ? -8.937 2.580 -5.636 1.00 91.81 85 TYR A O 1
ATOM 708 N N . SER A 1 86 ? -10.838 3.283 -4.681 1.00 91.94 86 SER A N 1
ATOM 709 C CA . SER A 1 86 ? -10.613 4.703 -4.951 1.00 91.94 86 SER A CA 1
ATOM 710 C C . SER A 1 86 ? -10.199 5.408 -3.666 1.00 91.94 86 SER A C 1
ATOM 712 O O . SER A 1 86 ? -10.954 5.408 -2.696 1.00 91.94 86 SER A O 1
ATOM 714 N N . ILE A 1 87 ? -9.021 6.028 -3.675 1.00 93.19 87 ILE A N 1
ATOM 715 C CA . ILE A 1 87 ? -8.488 6.831 -2.569 1.00 93.19 87 ILE A CA 1
ATOM 716 C C . ILE A 1 87 ? -7.956 8.149 -3.128 1.00 93.19 87 ILE A C 1
ATOM 718 O O . ILE A 1 87 ? -7.572 8.210 -4.296 1.00 93.19 87 ILE A O 1
ATOM 722 N N . ASN A 1 88 ? -7.926 9.202 -2.316 1.00 94.62 88 ASN A N 1
ATOM 723 C CA . ASN A 1 88 ? -7.311 10.466 -2.731 1.00 94.62 88 ASN A CA 1
ATOM 724 C C . ASN A 1 88 ? -5.793 10.489 -2.466 1.00 94.62 88 ASN A C 1
ATOM 726 O O . ASN A 1 88 ? -5.259 9.654 -1.733 1.00 94.62 88 ASN A O 1
ATOM 730 N N . ASP A 1 89 ? -5.096 11.486 -3.014 1.00 94.44 89 ASP A N 1
ATOM 731 C CA . ASP A 1 89 ? -3.636 11.611 -2.892 1.00 94.44 89 ASP A CA 1
ATOM 732 C C . ASP A 1 89 ? -3.148 11.697 -1.438 1.00 94.44 89 ASP A C 1
ATOM 734 O O . ASP A 1 89 ? -2.104 11.138 -1.099 1.00 94.44 89 ASP A O 1
ATOM 738 N N . ASN A 1 90 ? -3.915 12.337 -0.548 1.00 93.50 90 ASN A N 1
ATOM 739 C CA . ASN A 1 90 ? -3.553 12.435 0.868 1.00 93.50 90 ASN A CA 1
ATOM 740 C C . ASN A 1 90 ? -3.669 11.078 1.574 1.00 93.50 90 ASN A C 1
ATOM 742 O O . ASN A 1 90 ? -2.837 10.744 2.417 1.00 93.50 90 ASN A O 1
ATOM 746 N N . GLU A 1 91 ? -4.683 10.282 1.235 1.00 94.94 91 GLU A N 1
ATOM 747 C CA . GLU A 1 91 ? -4.845 8.917 1.745 1.00 94.94 91 GLU A CA 1
ATOM 748 C C . GLU A 1 91 ? -3.756 7.990 1.210 1.00 94.94 91 GLU A C 1
ATOM 750 O O . GLU A 1 91 ? -3.212 7.180 1.962 1.00 94.94 91 GLU A O 1
ATOM 755 N N . ARG A 1 92 ? -3.391 8.149 -0.065 1.00 96.38 92 ARG A N 1
ATOM 756 C CA . ARG A 1 92 ? -2.297 7.406 -0.694 1.00 96.38 92 ARG A CA 1
ATOM 757 C C . ARG A 1 92 ? -0.962 7.707 -0.020 1.00 96.38 92 ARG A C 1
ATOM 759 O O . ARG A 1 92 ? -0.216 6.789 0.315 1.00 96.38 92 ARG A O 1
ATOM 766 N N . GLU A 1 93 ? -0.692 8.979 0.252 1.00 95.44 93 GLU A N 1
ATOM 767 C CA . GLU A 1 93 ? 0.486 9.428 0.995 1.00 95.44 93 GLU A CA 1
ATOM 768 C C . GLU A 1 93 ? 0.502 8.899 2.438 1.00 95.44 93 GLU A C 1
ATOM 770 O O . GLU A 1 93 ? 1.533 8.435 2.933 1.00 95.44 93 GLU A O 1
ATOM 775 N N . LEU A 1 94 ? -0.645 8.935 3.121 1.00 94.25 94 LEU A N 1
ATOM 776 C CA . LEU A 1 94 ? -0.796 8.400 4.474 1.00 94.25 94 LEU A CA 1
ATOM 777 C C . LEU A 1 94 ? -0.509 6.892 4.516 1.00 94.25 94 LEU A C 1
ATOM 779 O O . LEU A 1 94 ? 0.246 6.433 5.377 1.00 94.25 94 LEU A O 1
ATOM 783 N N . LEU A 1 95 ? 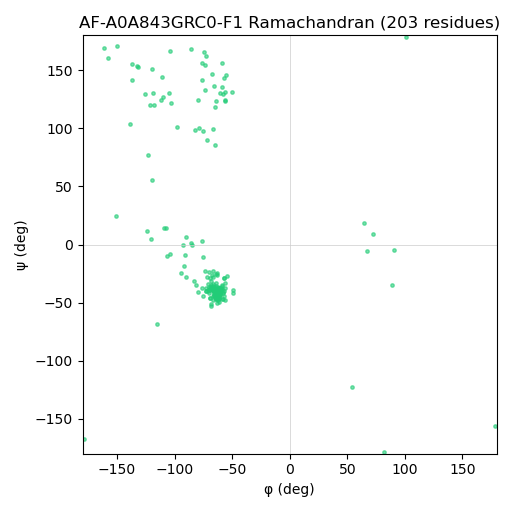-1.068 6.135 3.569 1.00 95.25 95 LEU A N 1
ATOM 784 C CA . LEU A 1 95 ? -0.822 4.702 3.414 1.00 95.25 95 LEU A CA 1
ATOM 785 C C . LEU A 1 95 ? 0.650 4.407 3.131 1.00 95.25 95 LEU A C 1
ATOM 787 O O . LEU A 1 95 ? 1.214 3.506 3.747 1.00 95.25 95 LEU A O 1
ATOM 791 N N . ALA A 1 96 ? 1.296 5.183 2.259 1.00 96.56 96 ALA A N 1
ATOM 792 C CA . ALA A 1 96 ? 2.708 4.998 1.935 1.00 96.56 96 ALA A CA 1
ATOM 793 C C . ALA A 1 96 ? 3.601 5.222 3.162 1.00 96.56 96 ALA A C 1
ATOM 795 O O . ALA A 1 96 ? 4.499 4.422 3.435 1.00 96.56 96 ALA A O 1
ATOM 796 N N . LYS A 1 97 ? 3.323 6.266 3.951 1.00 94.81 97 LYS A N 1
ATOM 797 C CA . LYS A 1 97 ? 4.019 6.537 5.219 1.00 94.81 97 LYS A CA 1
ATOM 798 C C . LYS A 1 97 ? 3.831 5.414 6.230 1.00 94.81 97 LYS A C 1
ATOM 800 O O . LYS A 1 97 ? 4.797 5.014 6.878 1.00 94.81 97 LYS A O 1
ATOM 805 N N . LEU A 1 98 ? 2.611 4.899 6.352 1.00 93.94 98 LEU A N 1
ATOM 806 C CA . LEU A 1 98 ? 2.317 3.780 7.237 1.00 93.94 98 LEU A CA 1
ATOM 807 C C . LEU A 1 98 ? 3.070 2.520 6.806 1.00 93.94 98 LEU A C 1
ATOM 809 O O . LEU A 1 98 ? 3.782 1.925 7.611 1.00 93.94 98 LEU A O 1
ATOM 813 N N . LEU A 1 99 ? 2.971 2.158 5.528 1.00 95.12 99 LEU A N 1
ATOM 814 C CA . LEU A 1 99 ? 3.629 0.989 4.955 1.00 95.12 99 LEU A CA 1
ATOM 815 C C . LEU A 1 99 ? 5.153 1.068 5.084 1.00 95.12 99 LEU A C 1
ATOM 817 O O . LEU A 1 99 ? 5.803 0.073 5.398 1.00 95.12 99 LEU A O 1
ATOM 821 N N . TYR A 1 100 ? 5.724 2.261 4.903 1.00 94.62 100 TYR A N 1
ATOM 822 C CA . TYR A 1 100 ? 7.144 2.508 5.132 1.00 94.62 100 TYR A CA 1
ATOM 823 C C . TYR A 1 100 ? 7.559 2.172 6.571 1.00 94.62 100 TYR A C 1
ATOM 825 O O . TYR A 1 100 ? 8.611 1.566 6.780 1.00 94.62 100 TYR A O 1
ATOM 833 N N . CYS A 1 101 ? 6.742 2.537 7.560 1.00 91.19 101 CYS A N 1
ATOM 834 C CA . CYS A 1 101 ? 7.034 2.254 8.961 1.00 91.19 101 CYS A CA 1
ATOM 835 C C . CYS A 1 101 ? 6.777 0.793 9.363 1.00 91.19 101 CYS A C 1
ATOM 837 O O . CYS A 1 101 ? 7.545 0.263 10.159 1.00 91.19 101 CYS A O 1
ATOM 839 N N . GLU A 1 102 ? 5.729 0.156 8.836 1.00 90.31 102 GLU A N 1
ATOM 840 C CA . GLU A 1 102 ? 5.336 -1.217 9.199 1.00 90.31 102 GLU A CA 1
ATOM 841 C C . GLU A 1 102 ? 6.157 -2.291 8.472 1.00 90.31 102 GLU A C 1
ATOM 843 O O . GLU A 1 102 ? 6.461 -3.338 9.036 1.00 90.31 102 GLU A O 1
ATOM 848 N N . GLY A 1 103 ? 6.535 -2.039 7.216 1.00 86.25 103 GLY A N 1
ATOM 849 C CA . GLY A 1 103 ? 7.141 -3.047 6.345 1.00 86.25 103 GLY A CA 1
ATOM 850 C C . GLY A 1 103 ? 8.095 -2.477 5.300 1.00 86.25 103 GLY A C 1
ATOM 851 O O . GLY A 1 103 ? 8.311 -3.102 4.265 1.00 86.25 103 GLY A O 1
ATOM 852 N N . GLY A 1 104 ? 8.687 -1.299 5.525 1.00 86.88 104 GLY A N 1
ATOM 853 C CA . GLY A 1 104 ? 9.494 -0.611 4.507 1.00 86.88 104 GLY A CA 1
ATOM 854 C C . GLY A 1 104 ? 10.680 -1.422 3.961 1.00 86.88 104 GLY A C 1
ATOM 855 O O . GLY A 1 104 ? 11.057 -1.247 2.799 1.00 86.88 104 GLY A O 1
ATOM 856 N N . ILE A 1 105 ? 11.243 -2.330 4.769 1.00 89.06 105 ILE A N 1
ATOM 857 C CA . ILE A 1 105 ? 12.347 -3.228 4.382 1.00 89.06 105 ILE A CA 1
ATOM 858 C C . ILE A 1 105 ? 11.880 -4.571 3.805 1.00 89.06 105 ILE A C 1
ATOM 860 O O . ILE A 1 105 ? 12.700 -5.322 3.283 1.00 89.06 105 ILE A O 1
ATOM 864 N N . GLU A 1 106 ? 10.585 -4.875 3.884 1.00 93.38 106 GLU A N 1
ATOM 865 C CA . GLU A 1 106 ? 10.037 -6.167 3.476 1.00 93.38 106 GLU A CA 1
ATOM 866 C C . GLU A 1 106 ? 9.973 -6.316 1.952 1.00 93.38 106 GLU A C 1
ATOM 868 O O . GLU A 1 106 ? 10.112 -5.337 1.206 1.00 93.38 106 GLU A O 1
ATOM 873 N N . SER A 1 107 ? 9.770 -7.548 1.471 1.00 95.12 107 SER A N 1
ATOM 874 C CA . SER A 1 107 ? 9.554 -7.829 0.045 1.00 95.12 107 SER A CA 1
ATOM 875 C C . SER A 1 107 ? 8.332 -7.077 -0.492 1.00 95.12 107 SER A C 1
ATOM 877 O O . SER A 1 107 ? 7.437 -6.691 0.257 1.00 95.12 107 SER A O 1
ATOM 879 N N . GLU A 1 108 ? 8.290 -6.844 -1.802 1.00 95.50 108 GLU A N 1
ATOM 880 C CA . GLU A 1 108 ? 7.148 -6.162 -2.422 1.00 95.50 108 GLU A CA 1
ATOM 881 C C . GLU A 1 108 ? 5.838 -6.940 -2.223 1.00 95.50 108 GLU A C 1
ATOM 883 O O . GLU A 1 108 ? 4.818 -6.355 -1.877 1.00 95.50 108 GLU A O 1
ATOM 888 N N . GLU A 1 109 ? 5.889 -8.269 -2.332 1.00 96.69 109 GLU A N 1
ATOM 889 C CA . GLU A 1 109 ? 4.763 -9.159 -2.034 1.00 96.69 109 GLU A CA 1
ATOM 890 C C . GLU A 1 109 ? 4.251 -8.984 -0.595 1.00 96.69 109 GLU A C 1
ATOM 892 O O . GLU A 1 109 ? 3.049 -8.849 -0.368 1.00 96.69 109 GLU A O 1
ATOM 897 N 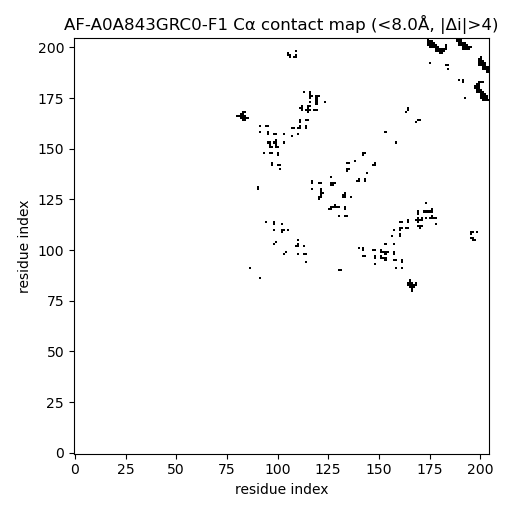N . CYS A 1 110 ? 5.162 -8.909 0.380 1.00 96.81 110 CYS A N 1
ATOM 898 C CA . CYS A 1 110 ? 4.815 -8.679 1.779 1.00 96.81 110 CYS A CA 1
ATOM 899 C C . CYS A 1 110 ? 4.201 -7.285 1.988 1.00 96.81 110 CYS A C 1
ATOM 901 O O . CYS A 1 110 ? 3.213 -7.140 2.707 1.00 96.81 110 CYS A O 1
ATOM 903 N N . GLN A 1 111 ? 4.715 -6.262 1.300 1.00 97.56 111 GLN A N 1
ATOM 904 C CA . GLN A 1 111 ? 4.143 -4.916 1.345 1.00 97.56 111 GLN A CA 1
ATOM 905 C C . GLN A 1 111 ? 2.720 -4.875 0.763 1.00 97.56 111 GLN A C 1
ATOM 907 O O . GLN A 1 111 ? 1.825 -4.318 1.399 1.00 97.56 111 GLN A O 1
ATOM 912 N N . ARG A 1 112 ? 2.470 -5.540 -0.373 1.00 98.06 112 ARG A N 1
ATOM 913 C CA . ARG A 1 112 ? 1.116 -5.700 -0.941 1.00 98.06 112 ARG A CA 1
ATOM 914 C C . ARG A 1 112 ? 0.178 -6.438 0.023 1.00 98.06 112 ARG A C 1
ATOM 916 O O . ARG A 1 112 ? -0.982 -6.053 0.165 1.00 98.06 112 ARG A O 1
ATOM 923 N N . ALA A 1 113 ? 0.674 -7.451 0.734 1.00 97.81 113 ALA A N 1
ATOM 924 C CA . ALA A 1 113 ? -0.094 -8.176 1.747 1.00 97.81 113 ALA A CA 1
ATOM 925 C C . ALA A 1 113 ? -0.447 -7.296 2.966 1.00 97.81 113 ALA A C 1
ATOM 927 O O . ALA A 1 113 ? -1.574 -7.345 3.456 1.00 97.81 113 ALA A O 1
ATOM 928 N N . ILE A 1 114 ? 0.464 -6.432 3.431 1.00 96.44 114 ILE A N 1
ATOM 929 C CA . ILE A 1 114 ? 0.169 -5.454 4.497 1.00 96.44 114 ILE A CA 1
ATOM 930 C C . ILE A 1 114 ? -0.922 -4.471 4.046 1.00 96.44 114 ILE A C 1
ATOM 932 O O . ILE A 1 114 ? -1.877 -4.233 4.787 1.00 96.44 114 ILE A O 1
ATOM 936 N N . VAL A 1 115 ? -0.826 -3.942 2.821 1.00 97.50 115 VAL A N 1
ATOM 937 C CA . VAL A 1 115 ? -1.856 -3.057 2.244 1.00 97.50 115 VAL A CA 1
ATOM 938 C C . VAL A 1 115 ? -3.200 -3.783 2.124 1.00 97.50 115 VAL A C 1
ATOM 940 O O . VAL A 1 115 ? -4.236 -3.236 2.493 1.00 97.50 115 VAL A O 1
ATOM 943 N N . SER A 1 116 ? -3.182 -5.049 1.711 1.00 97.94 116 SER A N 1
ATOM 944 C CA . SER A 1 116 ? -4.369 -5.909 1.633 1.00 97.94 116 SER A CA 1
ATOM 945 C C . SER A 1 116 ? -5.054 -6.084 2.991 1.00 97.94 116 SER A C 1
ATOM 947 O O . SER A 1 116 ? -6.273 -5.988 3.076 1.00 97.94 116 SER A O 1
ATOM 949 N N . VAL A 1 117 ? -4.295 -6.236 4.086 1.00 96.50 117 VAL A N 1
ATOM 950 C CA . VAL A 1 117 ? -4.872 -6.243 5.444 1.00 96.50 117 VAL A CA 1
ATOM 951 C C . VAL A 1 117 ? -5.600 -4.931 5.751 1.00 96.50 117 VAL A C 1
ATOM 953 O O . VAL A 1 117 ? -6.669 -4.963 6.360 1.00 96.50 117 VAL A O 1
ATOM 956 N N . ILE A 1 118 ? -5.059 -3.780 5.343 1.00 96.25 118 ILE A N 1
ATOM 957 C CA . ILE A 1 118 ? -5.700 -2.476 5.575 1.00 96.25 118 ILE A CA 1
ATOM 958 C C . ILE A 1 118 ? -7.037 -2.388 4.830 1.00 96.25 118 ILE A C 1
ATOM 960 O O . ILE A 1 118 ? -8.037 -1.994 5.432 1.00 96.25 118 ILE A O 1
ATOM 964 N N . PHE A 1 119 ? -7.086 -2.808 3.564 1.00 97.00 119 PHE A N 1
ATOM 965 C CA . PHE A 1 119 ? -8.334 -2.821 2.795 1.00 97.00 119 PHE A CA 1
ATOM 966 C C . PHE A 1 119 ? -9.333 -3.865 3.302 1.00 97.00 119 PHE A C 1
ATOM 968 O O . PHE A 1 119 ? -10.501 -3.533 3.473 1.00 97.00 119 PHE A O 1
ATOM 975 N N . ASN A 1 120 ? -8.888 -5.061 3.695 1.00 96.50 120 ASN A N 1
ATOM 976 C CA . ASN A 1 120 ? -9.750 -6.053 4.348 1.00 96.50 120 ASN A CA 1
ATOM 977 C C . ASN A 1 120 ? -10.384 -5.491 5.635 1.00 96.50 120 ASN A C 1
ATOM 979 O O . ASN A 1 120 ? -11.563 -5.710 5.918 1.00 96.50 120 ASN A O 1
ATOM 983 N N . ARG A 1 121 ? -9.614 -4.732 6.430 1.00 95.75 121 ARG A N 1
ATOM 984 C CA . ARG A 1 121 ? -10.128 -4.044 7.625 1.00 95.75 121 ARG A CA 1
ATOM 985 C C . ARG A 1 121 ? -11.151 -2.968 7.264 1.00 95.75 121 ARG A C 1
ATOM 987 O O . ARG A 1 121 ? -12.167 -2.880 7.953 1.00 95.75 121 ARG A O 1
ATOM 994 N N . LEU A 1 122 ? -10.901 -2.192 6.209 1.00 95.06 122 LEU A N 1
ATOM 995 C CA . LEU A 1 122 ? -11.821 -1.167 5.711 1.00 95.06 122 LEU A CA 1
ATOM 996 C C . LEU A 1 122 ? -13.153 -1.782 5.265 1.00 95.06 122 LEU A C 1
ATOM 998 O O . LEU A 1 122 ? -14.210 -1.347 5.715 1.00 95.06 122 LEU A O 1
ATOM 1002 N N . GLU A 1 123 ? -13.101 -2.835 4.453 1.00 94.69 123 GLU A N 1
ATOM 1003 C CA . GLU A 1 123 ? -14.282 -3.550 3.958 1.00 94.69 123 GLU A CA 1
ATOM 1004 C C . GLU A 1 123 ? -15.077 -4.223 5.081 1.00 94.69 123 GLU A C 1
ATOM 1006 O O . GLU A 1 123 ? -16.302 -4.289 5.026 1.00 94.69 123 GLU A O 1
ATOM 1011 N N . SER A 1 124 ? -14.398 -4.689 6.135 1.00 94.69 124 SER A N 1
ATOM 1012 C CA . SER A 1 124 ? -15.070 -5.308 7.281 1.00 94.69 124 SER A CA 1
ATOM 1013 C C . SER A 1 124 ? -15.934 -4.338 8.093 1.00 94.69 124 SER A C 1
ATOM 1015 O O . SER A 1 124 ? -16.787 -4.778 8.862 1.00 94.69 124 SER A O 1
ATOM 1017 N N . GLY A 1 125 ? -15.655 -3.031 8.022 1.00 92.50 125 GLY A N 1
ATOM 1018 C CA . GLY A 1 125 ? -16.299 -1.998 8.839 1.00 92.50 125 GLY A CA 1
ATOM 1019 C C . GLY A 1 125 ? -15.993 -2.057 10.345 1.00 92.50 125 GLY A C 1
ATOM 1020 O O . GLY A 1 125 ? -16.377 -1.149 11.082 1.00 92.50 125 GLY A O 1
ATOM 1021 N N . LYS A 1 126 ? -15.270 -3.076 10.835 1.00 90.56 126 LYS A N 1
ATOM 1022 C CA . LYS A 1 126 ? -14.993 -3.291 12.271 1.00 90.56 126 LYS A CA 1
ATOM 1023 C C . LYS A 1 126 ? -14.169 -2.168 12.910 1.00 90.56 126 LYS A C 1
ATOM 1025 O O . LYS A 1 126 ? -14.268 -1.950 14.115 1.00 90.56 126 LYS A O 1
ATOM 1030 N N . TRP A 1 127 ? -13.373 -1.460 12.112 1.00 91.44 127 TRP A N 1
ATOM 1031 C CA . TRP A 1 127 ? -12.556 -0.321 12.545 1.00 91.44 127 TRP A CA 1
ATOM 1032 C C . TRP A 1 127 ? -13.079 1.020 12.018 1.00 91.44 127 TRP A C 1
ATOM 1034 O O . TRP A 1 127 ? -12.374 2.019 12.101 1.00 91.44 127 TRP A O 1
ATOM 1044 N N . GLY A 1 128 ? -14.312 1.044 11.506 1.00 90.25 128 GLY A N 1
ATOM 1045 C CA . GLY A 1 128 ? -14.909 2.189 10.828 1.00 90.25 128 GLY A CA 1
ATOM 1046 C C . GLY A 1 128 ? -14.884 2.052 9.305 1.00 90.25 128 GLY A C 1
ATOM 1047 O O . GLY A 1 128 ? -14.416 1.060 8.753 1.00 90.25 128 GLY A O 1
ATOM 1048 N N . ASN A 1 129 ? -15.440 3.057 8.632 1.00 89.75 129 ASN A N 1
ATOM 1049 C CA . ASN A 1 129 ? -15.708 3.076 7.191 1.00 89.75 129 ASN A CA 1
ATOM 1050 C C . ASN A 1 129 ? -14.764 4.003 6.403 1.00 89.75 129 ASN A C 1
ATOM 1052 O O . ASN A 1 129 ? -15.050 4.341 5.258 1.00 89.75 129 ASN A O 1
ATOM 1056 N N . THR A 1 130 ? -13.661 4.447 7.010 1.00 91.94 130 THR A N 1
ATOM 1057 C CA . THR A 1 130 ? -12.658 5.306 6.359 1.00 91.94 130 THR A CA 1
ATOM 1058 C C . THR A 1 130 ? -11.247 4.773 6.578 1.00 91.94 130 THR A C 1
ATOM 1060 O O . THR A 1 130 ? -10.959 4.168 7.616 1.00 91.94 130 THR A O 1
ATOM 1063 N N . LEU A 1 131 ? -10.328 5.058 5.651 1.00 91.19 131 LEU A N 1
ATOM 1064 C CA . LEU A 1 131 ? -8.917 4.702 5.827 1.00 91.19 131 LEU A CA 1
ATOM 1065 C C . LEU A 1 131 ? -8.329 5.308 7.101 1.00 91.19 131 LEU A C 1
ATOM 1067 O O . LEU A 1 131 ? -7.632 4.619 7.838 1.00 91.19 131 LEU A O 1
ATOM 1071 N N . ASN A 1 132 ? -8.683 6.554 7.422 1.00 90.06 132 ASN A N 1
ATOM 1072 C CA . ASN A 1 132 ? -8.280 7.174 8.683 1.00 90.06 132 ASN A CA 1
ATOM 1073 C C . ASN A 1 132 ? -8.755 6.361 9.895 1.00 90.06 132 ASN A C 1
ATOM 1075 O O . ASN A 1 132 ? -7.958 6.081 10.784 1.00 90.06 132 ASN A O 1
ATOM 1079 N N . SER A 1 133 ? -10.015 5.921 9.929 1.00 88.62 133 SER A N 1
ATOM 1080 C CA . SER A 1 133 ? -10.514 5.118 11.055 1.00 88.62 133 SER A CA 1
ATOM 1081 C C . SER A 1 133 ? -9.768 3.785 11.218 1.00 88.62 133 SER A C 1
ATOM 1083 O O . SER A 1 133 ? -9.434 3.403 12.338 1.00 88.62 133 SER A O 1
ATOM 1085 N N . VAL A 1 134 ? -9.393 3.140 10.106 1.00 92.06 134 VAL A N 1
ATOM 1086 C CA . VAL A 1 134 ? -8.601 1.901 10.118 1.00 92.06 134 VAL A CA 1
ATOM 1087 C C . VAL A 1 134 ? -7.164 2.153 10.585 1.00 92.06 134 VAL A C 1
ATOM 1089 O O . VAL A 1 134 ? -6.651 1.406 11.417 1.00 92.06 134 VAL A O 1
ATOM 1092 N N . ILE A 1 135 ? -6.510 3.196 10.067 1.00 88.75 135 ILE A N 1
ATOM 1093 C CA . ILE A 1 135 ? -5.101 3.517 10.347 1.00 88.75 135 ILE A CA 1
ATOM 1094 C C . ILE A 1 135 ? -4.918 4.037 11.776 1.00 88.75 135 ILE A C 1
ATOM 1096 O O . ILE A 1 135 ? -3.965 3.669 12.456 1.00 88.75 135 ILE A O 1
ATOM 1100 N N . TYR A 1 136 ? -5.841 4.862 12.265 1.00 85.31 136 TYR A N 1
ATOM 1101 C CA . TYR A 1 136 ? -5.779 5.437 13.611 1.00 85.31 136 TYR A CA 1
ATOM 1102 C C . TYR A 1 136 ? -6.481 4.581 14.672 1.00 85.31 136 TYR A C 1
ATOM 1104 O O . TYR A 1 136 ? -6.577 4.992 15.831 1.00 85.31 136 TYR A O 1
ATOM 1112 N N . ALA A 1 137 ? -6.940 3.379 14.315 1.00 83.00 137 ALA A N 1
ATOM 1113 C CA . ALA A 1 137 ? -7.501 2.440 15.269 1.00 83.00 137 ALA A CA 1
ATOM 1114 C C . ALA A 1 137 ? -6.510 2.137 16.405 1.00 83.00 137 ALA A C 1
ATOM 1116 O O . ALA A 1 137 ? -5.342 1.793 16.184 1.00 83.00 137 ALA A O 1
ATOM 1117 N N . GLN A 1 138 ? -6.997 2.229 17.643 1.00 71.12 138 GLN A N 1
ATOM 1118 C CA . GLN A 1 138 ? -6.166 2.088 18.834 1.00 71.12 138 GLN A CA 1
ATOM 1119 C C . GLN A 1 138 ? -5.406 0.751 18.840 1.00 71.12 138 GLN A C 1
ATOM 1121 O O . GLN A 1 138 ? -5.991 -0.331 18.753 1.00 71.12 138 GLN A O 1
ATOM 1126 N N . GLY A 1 139 ? -4.077 0.840 18.956 1.00 67.81 139 GLY A N 1
ATOM 1127 C CA . GLY A 1 139 ? -3.185 -0.314 19.090 1.00 67.81 139 GLY A CA 1
ATOM 1128 C C . GLY A 1 139 ? -2.996 -1.163 17.828 1.00 67.81 139 GLY A C 1
ATOM 1129 O O . GLY A 1 139 ? -2.413 -2.236 17.936 1.00 67.81 139 GLY A O 1
ATOM 1130 N N . GLN A 1 140 ? -3.482 -0.730 16.658 1.00 69.00 140 GLN A N 1
ATOM 1131 C CA . GLN A 1 140 ? -3.354 -1.503 15.413 1.00 69.00 140 GLN A CA 1
ATOM 1132 C C . GLN A 1 140 ? -2.085 -1.189 14.612 1.00 69.00 140 GLN A C 1
ATOM 1134 O O . GLN A 1 140 ? -1.604 -2.073 13.908 1.00 69.00 140 GLN A O 1
ATOM 1139 N N . PHE A 1 141 ? -1.561 0.036 14.735 1.00 76.50 141 PHE A N 1
ATOM 1140 C CA . PHE A 1 141 ? -0.369 0.514 14.031 1.00 76.50 141 PHE A CA 1
ATOM 1141 C C . PHE A 1 141 ? 0.510 1.343 14.979 1.00 76.50 141 PHE A C 1
ATOM 1143 O O . PHE A 1 141 ? 0.205 2.491 15.313 1.00 76.50 141 PHE A O 1
ATOM 1150 N N . GLU A 1 142 ? 1.602 0.749 15.456 1.00 71.56 142 GLU A N 1
ATOM 1151 C CA . GLU A 1 142 ? 2.514 1.354 16.440 1.00 71.56 142 GLU A CA 1
ATOM 1152 C C . GLU A 1 142 ? 3.154 2.692 15.987 1.00 71.56 142 GLU A C 1
ATOM 1154 O O . GLU A 1 142 ? 3.303 3.601 16.811 1.00 71.56 142 GLU A O 1
ATOM 1159 N N . PRO A 1 143 ? 3.498 2.896 14.699 1.00 66.38 143 PRO A N 1
ATOM 1160 C CA . PRO A 1 143 ? 4.062 4.153 14.213 1.00 66.38 143 PRO A CA 1
ATOM 1161 C C . PRO A 1 143 ? 3.113 5.348 14.331 1.00 66.38 143 PRO A C 1
ATOM 1163 O O . PRO A 1 143 ? 3.575 6.488 14.436 1.00 66.38 143 PRO A O 1
ATOM 1166 N N . VAL A 1 144 ? 1.799 5.102 14.335 1.00 69.94 144 VAL A N 1
ATOM 1167 C CA . VAL A 1 144 ? 0.771 6.143 14.445 1.00 69.94 144 VAL A CA 1
ATOM 1168 C C . VAL A 1 144 ? 0.796 6.765 15.837 1.00 69.94 144 VAL A C 1
ATOM 1170 O O . VAL A 1 144 ? 0.930 7.981 15.971 1.00 69.94 144 VAL A O 1
ATOM 1173 N N . SER A 1 145 ? 0.751 5.934 16.882 1.00 66.75 145 SER A N 1
ATOM 1174 C CA . SER A 1 145 ? 0.749 6.396 18.277 1.00 66.75 145 SER A CA 1
ATOM 1175 C C . SER A 1 145 ? 2.072 7.044 18.691 1.00 66.75 145 SER A C 1
ATOM 1177 O O . SER A 1 145 ? 2.088 7.921 19.551 1.00 66.75 145 SER A O 1
ATOM 1179 N N . LYS A 1 146 ? 3.182 6.668 18.043 1.00 71.81 146 LYS A N 1
ATOM 1180 C CA . LYS A 1 146 ? 4.511 7.263 18.256 1.00 71.81 146 LYS A CA 1
ATOM 1181 C C . LYS A 1 146 ? 4.775 8.525 17.419 1.00 71.81 146 LYS A C 1
ATOM 1183 O O . LYS A 1 146 ? 5.879 9.067 17.474 1.00 71.81 146 LYS A O 1
ATOM 1188 N N . GLY A 1 147 ? 3.807 8.981 16.617 1.00 75.62 147 GLY A N 1
ATOM 1189 C CA . 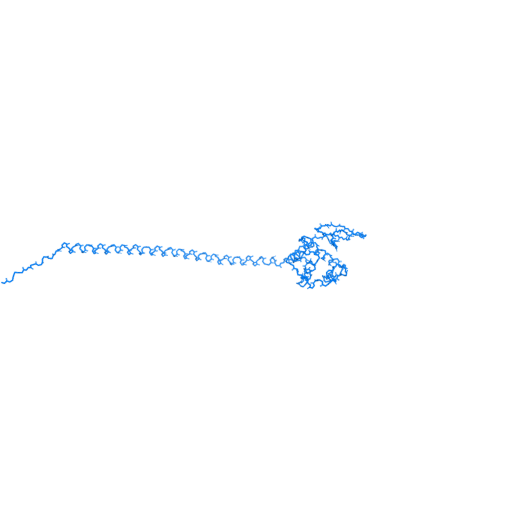GLY A 1 147 ? 3.952 10.159 15.752 1.00 75.62 147 GLY A CA 1
ATOM 1190 C C . GLY A 1 147 ? 5.003 9.998 14.645 1.00 75.62 147 GLY A C 1
ATOM 1191 O O . GLY A 1 147 ? 5.467 10.992 14.078 1.00 75.62 147 GLY A O 1
ATOM 1192 N N . LEU A 1 148 ? 5.399 8.762 14.325 1.00 80.38 148 LEU A N 1
ATOM 1193 C CA . LEU A 1 148 ? 6.482 8.466 13.382 1.00 80.38 148 LEU A CA 1
ATOM 1194 C C . LEU A 1 148 ? 6.082 8.723 11.930 1.00 80.38 148 LEU A C 1
ATOM 1196 O O . LEU A 1 148 ? 6.953 9.019 11.114 1.00 80.38 148 LEU A O 1
ATOM 1200 N N . LEU A 1 149 ? 4.781 8.709 11.624 1.00 83.44 149 LEU A N 1
ATOM 1201 C CA . LEU A 1 149 ? 4.276 9.024 10.285 1.00 83.44 149 LEU A CA 1
ATOM 1202 C C . LEU A 1 149 ? 4.722 10.409 9.797 1.00 83.44 149 LEU A C 1
ATOM 1204 O O . LEU A 1 149 ? 5.008 10.578 8.617 1.00 83.44 149 LEU A O 1
ATOM 1208 N N . SER A 1 150 ? 4.858 11.384 10.702 1.00 83.00 150 SER A N 1
ATOM 1209 C CA . SER A 1 150 ? 5.336 12.734 10.362 1.00 83.00 150 SER A CA 1
ATOM 1210 C C . SER A 1 150 ? 6.780 12.759 9.837 1.00 83.00 150 SER A C 1
ATOM 1212 O O . SER A 1 150 ? 7.157 13.666 9.100 1.00 83.00 150 SER A O 1
ATOM 1214 N N . LYS A 1 151 ? 7.589 11.756 10.204 1.00 86.94 151 LYS A N 1
ATOM 1215 C CA . LYS A 1 151 ? 9.008 11.628 9.839 1.00 86.94 151 LYS A CA 1
ATOM 1216 C C . LYS A 1 151 ? 9.249 10.582 8.749 1.00 86.94 151 LYS A C 1
ATOM 1218 O O . LYS A 1 151 ? 10.378 10.461 8.271 1.00 86.94 151 LYS A O 1
ATOM 1223 N N . ALA A 1 152 ? 8.225 9.808 8.392 1.00 91.38 152 ALA A N 1
ATOM 1224 C CA . ALA A 1 152 ? 8.317 8.760 7.390 1.00 91.38 152 ALA A CA 1
ATOM 1225 C C . ALA A 1 152 ? 8.603 9.357 6.006 1.00 91.38 152 ALA A C 1
ATOM 1227 O O . ALA A 1 152 ? 8.017 10.365 5.612 1.00 91.38 152 ALA A O 1
ATOM 1228 N N . LYS A 1 153 ? 9.523 8.718 5.278 1.00 93.94 153 LYS A N 1
ATOM 1229 C CA . LYS A 1 153 ? 9.932 9.096 3.922 1.00 93.94 153 LYS A CA 1
ATOM 1230 C C . LYS A 1 153 ? 9.705 7.895 3.001 1.00 93.94 153 LYS A C 1
ATOM 1232 O O . LYS A 1 153 ? 10.665 7.163 2.743 1.00 93.94 153 LYS A O 1
ATOM 1237 N N . PRO A 1 154 ? 8.448 7.633 2.599 1.00 95.00 154 PRO A N 1
ATOM 1238 C CA . PRO A 1 154 ? 8.137 6.527 1.703 1.00 95.00 154 PRO A CA 1
ATOM 1239 C C . PRO A 1 154 ? 8.950 6.621 0.409 1.00 95.00 154 PRO A C 1
ATOM 1241 O O . PRO A 1 154 ? 9.269 7.706 -0.076 1.00 95.00 154 PRO A O 1
ATOM 1244 N N . LYS A 1 155 ? 9.320 5.461 -0.129 1.00 95.25 155 LYS A N 1
ATOM 1245 C CA . LYS A 1 155 ? 10.024 5.317 -1.406 1.00 95.25 155 LYS A CA 1
ATOM 1246 C C . LYS A 1 155 ? 9.044 4.829 -2.469 1.00 95.25 155 LYS A C 1
ATOM 1248 O O . LYS A 1 155 ? 7.983 4.312 -2.130 1.00 95.25 155 LYS A O 1
ATOM 1253 N N . GLN A 1 156 ? 9.448 4.900 -3.739 1.00 95.56 156 GLN A N 1
ATOM 1254 C CA . GLN A 1 156 ? 8.631 4.448 -4.874 1.00 95.56 156 GLN A CA 1
ATOM 1255 C C . GLN A 1 156 ? 8.057 3.037 -4.667 1.00 95.56 156 GLN A C 1
ATOM 1257 O O . GLN A 1 156 ? 6.862 2.841 -4.816 1.00 95.56 156 GLN A O 1
ATOM 1262 N N . LYS A 1 157 ? 8.864 2.117 -4.125 1.00 95.06 157 LYS A N 1
ATOM 1263 C CA . LYS A 1 157 ? 8.442 0.756 -3.761 1.00 95.06 157 LYS A CA 1
ATOM 1264 C C . LYS A 1 157 ? 7.147 0.684 -2.929 1.00 95.06 157 LYS A C 1
ATOM 1266 O O . LYS A 1 157 ? 6.355 -0.230 -3.125 1.00 95.06 157 LYS A O 1
ATOM 1271 N N . GLN A 1 158 ? 6.939 1.605 -1.980 1.00 97.56 158 GLN A N 1
ATOM 1272 C CA . GLN A 1 158 ? 5.714 1.625 -1.169 1.00 97.56 158 GLN A CA 1
ATOM 1273 C C . GLN A 1 158 ? 4.504 2.040 -2.004 1.00 97.56 158 GLN A C 1
ATOM 1275 O O . GLN A 1 158 ? 3.434 1.455 -1.868 1.00 97.56 158 GLN A O 1
ATOM 1280 N N . TYR A 1 159 ? 4.683 3.042 -2.860 1.00 97.81 159 TYR A N 1
ATOM 1281 C CA . TYR A 1 159 ? 3.642 3.514 -3.759 1.00 97.81 159 TYR A CA 1
ATOM 1282 C C . TYR A 1 159 ? 3.271 2.451 -4.794 1.00 97.81 159 TYR A C 1
ATOM 1284 O O . TYR A 1 159 ? 2.088 2.194 -4.973 1.00 97.81 159 TYR A O 1
ATOM 1292 N N . ASP A 1 160 ? 4.254 1.758 -5.371 1.00 97.00 160 ASP A N 1
ATOM 1293 C CA . ASP A 1 160 ? 4.023 0.682 -6.343 1.00 97.00 160 ASP A CA 1
ATOM 1294 C C . ASP A 1 160 ? 3.192 -0.459 -5.728 1.00 97.00 160 ASP A C 1
ATOM 1296 O O . ASP A 1 160 ? 2.243 -0.957 -6.334 1.00 97.00 160 ASP A O 1
ATOM 1300 N N . ALA A 1 161 ? 3.497 -0.843 -4.482 1.00 97.38 161 ALA A N 1
ATOM 1301 C CA . ALA A 1 161 ? 2.729 -1.853 -3.757 1.00 97.38 161 ALA A CA 1
ATOM 1302 C C . ALA A 1 161 ? 1.288 -1.403 -3.459 1.00 97.38 161 ALA A C 1
ATOM 1304 O O . ALA A 1 161 ? 0.373 -2.226 -3.499 1.00 97.38 161 ALA A O 1
ATOM 1305 N N . ILE A 1 162 ? 1.080 -0.116 -3.161 1.00 97.81 162 ILE A N 1
ATOM 1306 C CA . ILE A 1 162 ? -0.252 0.456 -2.935 1.00 97.81 162 ILE A CA 1
ATOM 1307 C C . ILE A 1 162 ? -1.041 0.471 -4.239 1.00 97.81 162 ILE A C 1
ATOM 1309 O O . ILE A 1 162 ? -2.132 -0.089 -4.279 1.00 97.81 162 ILE A O 1
ATOM 1313 N N . ASP A 1 163 ? -0.480 1.043 -5.302 1.00 96.62 163 ASP A N 1
ATOM 1314 C CA . ASP A 1 163 ? -1.140 1.176 -6.602 1.00 96.62 163 ASP A CA 1
ATOM 1315 C C . ASP A 1 163 ? -1.526 -0.183 -7.174 1.00 96.62 163 ASP A C 1
ATOM 1317 O O . ASP A 1 163 ? -2.628 -0.344 -7.696 1.00 96.62 163 ASP A O 1
ATOM 1321 N N . TYR A 1 164 ? -0.674 -1.194 -6.982 1.00 96.88 164 TYR A N 1
ATOM 1322 C CA . TYR A 1 164 ? -1.005 -2.563 -7.345 1.00 96.88 164 TYR A CA 1
ATOM 1323 C C . TYR A 1 164 ? -2.294 -3.041 -6.662 1.00 96.88 164 TYR A C 1
ATOM 1325 O O . TYR A 1 164 ? -3.170 -3.584 -7.332 1.00 96.88 164 TYR A O 1
ATOM 1333 N N . VAL A 1 165 ? -2.438 -2.837 -5.349 1.00 97.50 165 VAL A N 1
ATOM 1334 C CA . VAL A 1 165 ? -3.641 -3.255 -4.607 1.00 97.50 165 VAL A CA 1
ATOM 1335 C C . VAL A 1 165 ? -4.849 -2.384 -4.962 1.00 97.50 165 VAL A C 1
ATOM 1337 O O . VAL A 1 165 ? -5.960 -2.901 -5.043 1.00 97.50 165 VAL A O 1
ATOM 1340 N N . LEU A 1 166 ? -4.659 -1.090 -5.239 1.00 96.62 166 LEU A N 1
ATOM 1341 C CA . LEU A 1 166 ? -5.737 -0.218 -5.720 1.00 96.62 166 LEU A CA 1
ATOM 1342 C C . LEU A 1 166 ? -6.305 -0.708 -7.056 1.00 96.62 166 LEU A C 1
ATOM 1344 O O . LEU A 1 166 ? -7.520 -0.703 -7.238 1.00 96.62 166 LEU A O 1
ATOM 1348 N N . GLN A 1 167 ? -5.438 -1.156 -7.965 1.00 95.62 167 GLN A N 1
ATOM 1349 C CA . GLN A 1 167 ? -5.814 -1.618 -9.301 1.00 95.62 167 GLN A CA 1
ATOM 1350 C C . GLN A 1 167 ? -6.357 -3.052 -9.306 1.00 95.62 167 GLN A C 1
ATOM 1352 O O . GLN A 1 167 ? -7.321 -3.332 -10.010 1.00 95.62 167 GLN A O 1
ATOM 1357 N N . ASN A 1 168 ? -5.758 -3.958 -8.527 1.00 95.62 168 ASN A N 1
ATOM 1358 C CA . ASN A 1 168 ? -6.018 -5.402 -8.614 1.00 95.62 168 ASN A CA 1
ATOM 1359 C C . ASN A 1 168 ? -6.848 -5.957 -7.445 1.00 95.62 168 ASN A C 1
ATOM 1361 O O . ASN A 1 168 ? -7.283 -7.106 -7.493 1.00 95.62 168 ASN A O 1
ATOM 1365 N N . GLY A 1 169 ? -7.074 -5.161 -6.399 1.00 95.69 169 GLY A N 1
ATOM 1366 C CA . GLY A 1 169 ? -7.727 -5.599 -5.170 1.00 95.69 169 GLY A CA 1
ATOM 1367 C C . GLY A 1 169 ? -6.786 -6.307 -4.189 1.00 95.69 169 GLY A C 1
ATOM 1368 O O . GLY A 1 169 ? -5.576 -6.425 -4.401 1.00 95.69 169 GLY A O 1
ATOM 1369 N N . SER A 1 170 ? -7.364 -6.753 -3.070 1.00 96.56 170 SER A N 1
ATOM 1370 C CA . SER A 1 170 ? -6.655 -7.450 -1.990 1.00 96.56 170 SER A CA 1
ATOM 1371 C C . SER A 1 170 ? -6.010 -8.755 -2.475 1.00 96.56 170 SER A C 1
ATOM 1373 O O . SER A 1 170 ? -6.664 -9.601 -3.083 1.00 96.56 170 SER A O 1
ATOM 1375 N N . THR A 1 171 ? -4.728 -8.957 -2.159 1.00 97.25 171 THR A N 1
ATOM 1376 C CA . THR A 1 171 ? -3.996 -10.207 -2.444 1.00 97.25 171 THR A CA 1
ATOM 1377 C C . THR A 1 171 ? -4.202 -11.273 -1.364 1.00 97.25 171 THR A C 1
ATOM 1379 O O . THR A 1 171 ? -3.653 -12.374 -1.451 1.00 97.25 171 THR A O 1
ATOM 1382 N N . LEU A 1 172 ? -4.982 -10.956 -0.326 1.00 97.50 172 LEU A N 1
ATOM 1383 C CA . LEU A 1 172 ? -5.268 -11.828 0.806 1.00 97.50 172 LEU A CA 1
ATOM 1384 C C . LEU A 1 172 ? -6.775 -12.105 0.907 1.00 97.50 172 LEU A C 1
ATOM 1386 O O . LEU A 1 172 ? -7.583 -11.234 0.593 1.00 97.50 172 LEU A O 1
ATOM 1390 N N . PRO A 1 173 ? -7.189 -13.269 1.436 1.00 97.50 173 PRO A N 1
ATOM 1391 C CA . PRO A 1 173 ? -8.588 -13.502 1.774 1.00 97.50 173 PRO A CA 1
ATOM 1392 C C . PRO A 1 173 ? -9.118 -12.445 2.752 1.00 97.50 173 PRO A C 1
ATOM 1394 O O . PRO A 1 173 ? -8.414 -12.068 3.688 1.00 97.50 173 PRO A O 1
ATOM 1397 N N . SER A 1 174 ? -10.380 -12.038 2.603 1.00 96.44 174 SER A N 1
ATOM 1398 C CA . SER A 1 174 ? -10.999 -10.955 3.390 1.00 96.44 174 SER A CA 1
ATOM 1399 C C . SER A 1 174 ? -10.960 -11.157 4.915 1.00 96.44 174 SER A C 1
ATOM 1401 O O . SER A 1 174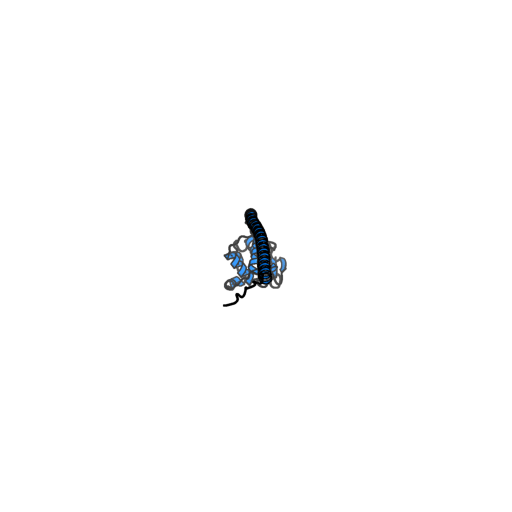 ? -10.890 -10.191 5.671 1.00 96.44 174 SER A O 1
ATOM 1403 N N . TRP A 1 175 ? -10.946 -12.405 5.398 1.00 95.88 175 TRP A N 1
ATOM 1404 C CA . TRP A 1 175 ? -10.839 -12.738 6.829 1.00 95.88 175 TRP A CA 1
ATOM 1405 C C . TRP A 1 175 ? -9.423 -12.551 7.408 1.00 95.88 175 TRP A C 1
ATOM 1407 O O . TRP A 1 175 ? -9.231 -12.598 8.628 1.00 95.88 175 TRP A O 1
ATOM 1417 N N . VAL A 1 176 ? -8.415 -12.329 6.559 1.00 97.38 176 VAL A N 1
ATOM 1418 C CA . VAL A 1 176 ? -7.039 -12.044 6.975 1.00 97.38 176 VAL A CA 1
ATOM 1419 C C . VAL A 1 176 ? -6.927 -10.560 7.305 1.00 97.38 176 VAL A C 1
ATOM 1421 O O . VAL A 1 176 ? -6.784 -9.710 6.429 1.00 97.38 176 VAL A O 1
ATOM 1424 N N . MET A 1 177 ? -7.012 -10.254 8.599 1.00 95.31 177 MET A N 1
ATOM 1425 C CA . MET A 1 177 ? -7.065 -8.883 9.122 1.00 95.31 177 MET A CA 1
ATOM 1426 C C . MET A 1 177 ? -5.908 -8.554 10.077 1.00 95.31 177 MET A C 1
ATOM 1428 O O . MET A 1 177 ? -5.889 -7.478 10.678 1.00 95.31 177 MET A O 1
ATOM 1432 N N . TYR A 1 178 ? -4.947 -9.462 10.262 1.00 94.69 178 TYR A N 1
ATOM 1433 C CA . TYR A 1 178 ? -3.847 -9.299 11.212 1.00 94.69 178 TYR A CA 1
ATOM 1434 C C . TYR A 1 178 ? -2.518 -9.737 10.602 1.00 94.69 178 TYR A C 1
ATOM 1436 O O . TYR A 1 178 ? -2.448 -10.763 9.924 1.00 94.69 178 TYR A O 1
ATOM 1444 N N . PHE A 1 179 ? -1.459 -8.993 10.920 1.00 94.75 179 PHE A N 1
ATOM 1445 C CA . PHE A 1 179 ? -0.080 -9.365 10.630 1.00 94.75 179 PHE A CA 1
ATOM 1446 C C . PHE A 1 179 ? 0.824 -9.070 11.836 1.00 94.75 179 PHE A C 1
ATOM 1448 O O . PHE A 1 179 ? 0.478 -8.231 12.670 1.00 94.75 179 PHE A O 1
ATOM 1455 N N . ARG A 1 180 ? 1.959 -9.770 11.956 1.00 91.94 180 ARG A N 1
ATOM 1456 C CA . ARG A 1 180 ? 3.045 -9.410 12.887 1.00 91.94 180 ARG A CA 1
ATOM 1457 C C . ARG A 1 180 ? 4.384 -10.001 12.462 1.00 91.94 180 ARG A C 1
ATOM 1459 O O . ARG A 1 180 ? 4.422 -11.016 11.772 1.00 91.94 180 ARG A O 1
ATOM 1466 N N . ALA A 1 181 ? 5.470 -9.440 12.979 1.00 91.75 181 ALA A N 1
ATOM 1467 C CA . ALA A 1 181 ? 6.798 -10.019 12.824 1.00 91.75 181 ALA A CA 1
ATOM 1468 C C . ALA A 1 181 ? 7.026 -11.240 13.743 1.00 91.75 181 ALA A C 1
ATOM 1470 O O . ALA A 1 181 ? 6.624 -11.260 14.912 1.00 91.75 181 ALA A O 1
ATOM 1471 N N . GLY A 1 182 ? 7.729 -12.246 13.222 1.00 92.38 182 GLY A N 1
ATOM 1472 C CA . GLY A 1 182 ? 8.373 -13.318 13.987 1.00 92.38 182 GLY A CA 1
ATOM 1473 C C . GLY A 1 182 ? 7.536 -14.565 14.292 1.00 92.38 182 GLY A C 1
ATOM 1474 O O . GLY A 1 182 ? 8.106 -15.651 14.311 1.00 92.38 182 GLY A O 1
ATOM 1475 N N . HIS A 1 183 ? 6.224 -14.457 14.520 1.00 94.62 183 HIS A N 1
ATOM 1476 C CA . HIS A 1 183 ? 5.356 -15.625 14.752 1.00 94.62 183 HIS A CA 1
ATOM 1477 C C . HIS A 1 183 ? 3.874 -15.309 14.527 1.00 94.62 183 HIS A C 1
ATOM 1479 O O . HIS A 1 183 ? 3.488 -14.152 14.451 1.00 94.62 183 HIS A O 1
ATOM 1485 N N . HIS A 1 184 ? 3.018 -16.329 14.482 1.00 96.00 184 HIS A N 1
ATOM 1486 C CA . HIS A 1 184 ? 1.565 -16.152 14.536 1.00 96.00 184 HIS A CA 1
ATOM 1487 C C . HIS A 1 184 ? 1.073 -15.755 15.935 1.00 96.00 184 HIS A C 1
ATOM 1489 O O . HIS A 1 184 ? 1.756 -15.932 16.944 1.00 96.00 184 HIS A O 1
ATOM 1495 N N . PHE A 1 185 ? -0.142 -15.221 16.013 1.00 93.50 185 PHE A N 1
ATOM 1496 C CA . PHE A 1 185 ? -0.821 -15.024 17.290 1.00 93.50 185 PHE A CA 1
ATOM 1497 C C . PHE A 1 185 ? -1.370 -16.348 17.846 1.00 93.50 185 PHE A C 1
ATOM 1499 O O . PHE A 1 185 ? -1.613 -17.291 17.098 1.00 93.50 185 PHE A O 1
ATOM 1506 N N . SER A 1 186 ? -1.570 -16.414 19.164 1.00 94.69 186 SER A N 1
ATOM 1507 C CA . SER A 1 186 ? -1.984 -17.635 19.878 1.00 94.69 186 SER A CA 1
ATOM 1508 C C . SER A 1 186 ? -3.271 -17.478 20.698 1.00 94.69 186 SER A C 1
ATOM 1510 O O . SER A 1 186 ? -3.606 -18.348 21.500 1.00 94.69 186 SER A O 1
ATOM 1512 N N . TRP A 1 187 ? -4.018 -16.382 20.520 1.00 93.56 187 TRP A N 1
ATOM 1513 C CA . TRP A 1 187 ? -5.310 -16.213 21.190 1.00 93.56 187 TRP A CA 1
ATOM 1514 C C . TRP A 1 187 ? -6.397 -17.099 20.573 1.00 93.56 187 TRP A C 1
ATOM 1516 O O . TRP A 1 187 ? -6.365 -17.455 19.393 1.00 93.56 187 TRP A O 1
ATOM 1526 N N . LYS A 1 188 ? -7.406 -17.429 21.382 1.00 94.94 188 LYS A N 1
ATOM 1527 C CA . LYS A 1 188 ? -8.542 -18.256 20.964 1.00 94.94 188 LYS A CA 1
ATOM 1528 C C . LYS A 1 188 ? -9.271 -17.618 19.774 1.00 94.94 188 LYS A C 1
ATOM 1530 O O . LYS A 1 188 ? -9.623 -16.443 19.824 1.00 94.94 188 LYS A O 1
ATOM 1535 N N . GLY A 1 189 ? -9.507 -18.407 18.726 1.00 93.12 189 GLY A N 1
ATOM 1536 C CA . GLY A 1 189 ? -10.186 -17.967 17.500 1.00 93.12 189 GLY A CA 1
ATOM 1537 C C . GLY A 1 189 ? -9.260 -17.420 16.408 1.00 93.12 189 GLY A C 1
ATOM 1538 O O . GLY A 1 189 ? -9.734 -17.146 15.309 1.00 93.12 189 GLY A O 1
ATOM 1539 N N . TYR A 1 190 ? -7.952 -17.291 16.661 1.00 95.88 190 TYR A N 1
ATOM 1540 C CA . TYR A 1 190 ? -6.989 -16.970 15.608 1.00 95.88 190 TYR A CA 1
ATOM 1541 C C . TYR A 1 190 ? -6.746 -18.171 14.688 1.00 95.88 190 TYR A C 1
ATOM 1543 O O . TYR A 1 190 ? -6.489 -19.280 15.151 1.00 95.88 190 TYR A O 1
ATOM 1551 N N . THR A 1 191 ? -6.775 -17.928 13.382 1.00 97.19 191 THR A N 1
ATOM 1552 C CA . THR A 1 191 ? -6.434 -18.881 12.327 1.00 97.19 191 THR A CA 1
ATOM 1553 C C . THR A 1 191 ? -5.230 -18.346 11.541 1.00 97.19 191 THR A C 1
ATOM 1555 O O . THR A 1 191 ? -5.327 -17.250 10.972 1.00 97.19 191 THR A O 1
ATOM 1558 N N . PRO A 1 192 ? -4.095 -19.072 11.492 1.00 97.06 192 PRO A N 1
ATOM 1559 C CA . PRO A 1 192 ? -2.954 -18.692 10.661 1.00 97.06 192 PRO A CA 1
ATOM 1560 C C . PRO A 1 192 ? -3.304 -18.814 9.171 1.00 97.06 192 PRO A C 1
ATOM 1562 O O . PRO A 1 192 ? -4.077 -19.693 8.785 1.00 97.06 192 PRO A O 1
ATOM 1565 N N . TYR A 1 193 ? -2.743 -17.934 8.337 1.00 97.56 193 TYR A N 1
ATOM 1566 C CA . TYR A 1 193 ? -2.916 -17.979 6.882 1.00 97.56 193 TYR A CA 1
ATOM 1567 C C . TYR A 1 193 ? -1.601 -18.263 6.156 1.00 97.56 193 TYR A C 1
ATOM 1569 O O . TYR A 1 193 ? -1.436 -19.338 5.588 1.00 97.56 193 TYR A O 1
ATOM 1577 N N . CYS A 1 194 ? -0.662 -17.318 6.183 1.00 96.50 194 CYS A N 1
ATOM 1578 C CA . CYS A 1 194 ? 0.622 -17.450 5.502 1.00 96.50 194 CYS A CA 1
ATOM 1579 C C . CYS A 1 194 ? 1.724 -16.670 6.227 1.00 96.50 194 CYS A C 1
ATOM 1581 O O . CYS A 1 194 ? 1.463 -15.886 7.143 1.00 96.50 194 CYS A O 1
ATOM 1583 N N . GLN A 1 195 ? 2.959 -16.881 5.786 1.00 96.88 195 GLN A N 1
ATOM 1584 C CA . GLN A 1 195 ? 4.124 -16.106 6.182 1.00 96.88 195 GLN A CA 1
ATOM 1585 C C . GLN A 1 195 ? 4.809 -15.592 4.917 1.00 96.88 195 GLN A C 1
ATOM 1587 O O . GLN A 1 195 ? 5.099 -16.375 4.016 1.00 96.88 195 GLN A O 1
ATOM 1592 N N . LEU A 1 196 ? 5.097 -14.293 4.878 1.00 94.75 196 LEU A N 1
ATOM 1593 C CA . LEU A 1 196 ? 5.899 -13.662 3.834 1.00 94.75 196 LEU A CA 1
ATOM 1594 C C . LEU A 1 196 ? 7.094 -12.990 4.500 1.00 94.75 196 LEU A C 1
ATOM 1596 O O . LEU A 1 196 ? 6.928 -12.109 5.346 1.00 94.75 196 LEU A O 1
ATOM 1600 N N . SER A 1 197 ? 8.304 -13.409 4.124 1.00 89.81 197 SER A N 1
ATOM 1601 C CA . SER A 1 197 ? 9.540 -12.952 4.770 1.00 89.81 197 SER A CA 1
ATOM 1602 C C . SER A 1 197 ? 9.474 -13.186 6.293 1.00 89.81 197 SER A C 1
ATOM 1604 O O . SER A 1 197 ? 9.265 -14.318 6.738 1.00 89.81 197 SER A O 1
ATOM 1606 N N . THR A 1 198 ? 9.624 -12.145 7.111 1.00 91.81 198 THR A N 1
ATOM 1607 C CA . THR A 1 198 ? 9.549 -12.236 8.576 1.00 91.81 198 THR A CA 1
ATOM 1608 C C . THR A 1 198 ? 8.150 -11.973 9.135 1.00 91.81 198 THR A C 1
ATOM 1610 O O . THR A 1 198 ? 7.947 -12.053 10.350 1.00 91.81 198 THR A O 1
ATOM 1613 N N . THR A 1 199 ? 7.180 -11.695 8.261 1.00 94.62 199 THR A N 1
ATOM 1614 C CA . THR A 1 199 ? 5.834 -11.256 8.625 1.00 94.62 199 THR A CA 1
ATOM 1615 C C . THR A 1 199 ? 4.812 -12.380 8.455 1.00 94.62 199 THR A C 1
ATOM 1617 O O . THR A 1 199 ? 4.733 -13.041 7.422 1.00 94.62 199 THR A O 1
ATOM 1620 N N . TYR A 1 200 ? 4.007 -12.590 9.491 1.00 96.62 200 TYR A N 1
ATOM 1621 C CA . TYR A 1 200 ? 3.019 -13.657 9.607 1.00 96.62 200 TYR A CA 1
ATOM 1622 C C . TYR A 1 200 ? 1.614 -13.075 9.537 1.00 96.62 200 TYR A C 1
ATOM 1624 O O . TYR A 1 200 ? 1.281 -12.196 10.330 1.00 96.62 200 TYR A O 1
ATOM 1632 N N . PHE A 1 201 ? 0.782 -13.603 8.644 1.00 97.50 201 PHE A N 1
ATOM 1633 C CA . PHE A 1 201 ? -0.570 -13.129 8.358 1.00 97.50 201 PHE A CA 1
ATOM 1634 C C . PHE A 1 201 ? -1.628 -14.128 8.841 1.00 97.50 201 PHE A C 1
ATOM 1636 O O . PHE A 1 201 ? -1.449 -15.345 8.763 1.00 97.50 201 PHE A O 1
ATOM 1643 N N . GLY A 1 202 ? -2.760 -13.626 9.331 1.00 97.19 202 GLY A N 1
ATOM 1644 C CA . GLY A 1 202 ? -3.908 -14.457 9.698 1.00 97.19 202 GLY A CA 1
ATOM 1645 C C . GLY A 1 202 ? -5.096 -13.643 10.197 1.00 97.19 202 GLY A C 1
ATOM 1646 O O . GLY A 1 202 ? -5.133 -12.417 10.074 1.00 97.19 202 GLY A O 1
ATOM 1647 N N . GLY A 1 203 ? -6.078 -14.319 10.784 1.00 95.69 203 GLY A N 1
ATOM 1648 C CA . GLY A 1 203 ? -7.248 -13.644 11.336 1.00 95.69 203 GLY A CA 1
ATOM 1649 C C . GLY A 1 203 ? -8.284 -14.571 11.936 1.00 95.69 203 GLY A C 1
ATOM 1650 O O . GLY A 1 203 ? -7.955 -15.663 12.384 1.00 95.69 203 GLY A O 1
ATOM 1651 N N . THR A 1 204 ? -9.522 -14.103 12.006 1.00 90.50 204 THR A N 1
ATOM 1652 C CA . THR A 1 204 ? -10.652 -14.831 12.595 1.00 90.50 204 THR A CA 1
ATOM 1653 C C . THR A 1 204 ? -11.615 -15.205 11.478 1.00 90.50 204 THR A C 1
ATOM 1655 O O . THR A 1 204 ? -12.041 -14.313 10.744 1.00 90.50 204 THR A O 1
ATOM 1658 N N . LYS A 1 205 ? -11.918 -16.498 11.345 1.00 82.62 205 LYS A N 1
ATOM 1659 C CA . LYS A 1 205 ? -12.932 -17.010 10.416 1.00 82.62 205 LYS A CA 1
ATOM 1660 C C . LYS A 1 205 ? -14.312 -17.020 11.057 1.00 82.62 205 LYS A C 1
ATOM 1662 O O . LYS A 1 205 ? -14.365 -17.171 12.299 1.00 82.62 205 LYS A O 1
#

Sequence (205 aa):
MKKDKCISVNKSMYYQNTIASFVGIIICFICIIYFMFEIKARNETIDYLFEKYYECYNLNQTLMADMGDTIEENIENETTIKNVYSINDNERELLAKLLYCEGGIESEECQRAIVSVIFNRLESGKWGNTLNSVIYAQGQFEPVSKGLLSKAKPKQKQYDAIDYVLQNGSTLPSWVMYFRAGHHFSWKGYTPYCQLSTTYFGGTK

Radius of gyration: 44.7 Å; Cα contacts (8 Å, |Δi|>4): 201; chains: 1; bounding box: 91×72×122 Å